Protein AF-A0A7S1X252-F1 (afdb_monomer_lite)

Organism: NCBI:txid63592

InterPro domains:
  IPR036866 Ribonuclease Z/Hydroxyacylglutathione hydrolase-like [G3DSA:3.60.15.10] (38-192)
  IPR036866 Ribonuclease Z/Hydroxyacylglutathione hydrolase-like [SSF56281] (63-186)

Foldseek 3Di:
DDDDDDDDDDDDDDDDDDDDDDDDDDPPDDDQQAECDAFDPLQQDPPDLEGFLGLRPQDPSHQHYEYQAPDCSSCPNPALPDDRHAYEFAPVRLVCCCPPRVHDNVRYDHDDAQDWDADPNKTWHWEDQQPDPRGTWIWIHRPPATAIENNHHDDDPCQAVPDPPHHCDPPDDHPYYSDDCVPVDPVDDDDD

pLDDT: mean 86.1, std 23.24, range [28.28, 98.94]

Sequence (192 aa):
GRTQPQQHPPAKQAKRETVRGGSGGGRSWGARSGPNTRPPPWKAVPGTDFIVDGFHHSGSWSKHYFLSHFHADHYTGLEPSFRAGRIFCTPETARLVALHLRVPTSVLAPLEINKTHRIDGKAVTLVEANHCPGAVLFVFQVGMCTHVHCGDMRFEPSLVTAAFPYGLAGLPRISCLFLDTTYADPAYDFPT

Secondary structure (DSSP, 8-state):
-PPPPPPPPPP-PPP-------------------TTPPPPGGGB-TTSSEEES-GGG-STT-SEEE--SS-HHHHTT--TT--SSEEEE-HHHHHHHHHHS---GGGEEE--BTSEEEETTEEEEEEE-SSSTT-EEEEEEETTEEEEE--S----THHHHSBTTTSSBTPPPEEEEE---TT-STT-----

Structure (mmCIF, N/CA/C/O backbone):
data_AF-A0A7S1X252-F1
#
_entry.id   AF-A0A7S1X252-F1
#
loop_
_atom_site.group_PDB
_atom_site.id
_atom_site.type_symbol
_atom_site.label_atom_id
_atom_site.label_alt_id
_atom_site.label_comp_id
_atom_site.label_asym_id
_atom_site.label_entity_id
_atom_site.label_seq_id
_atom_site.pdbx_PDB_ins_code
_atom_site.Cartn_x
_atom_site.Cartn_y
_atom_site.Cartn_z
_atom_site.occupancy
_atom_site.B_iso_or_equiv
_atom_site.auth_seq_id
_atom_site.auth_comp_id
_atom_site.auth_asym_id
_atom_site.auth_atom_id
_atom_site.pdbx_PDB_model_num
ATOM 1 N N . GLY A 1 1 ? 29.803 -36.161 -48.257 1.00 40.22 1 GLY A N 1
ATOM 2 C CA . GLY A 1 1 ? 30.198 -36.870 -47.022 1.00 40.22 1 GLY A CA 1
ATOM 3 C C . GLY A 1 1 ? 29.216 -36.511 -45.930 1.00 40.22 1 GLY A C 1
ATOM 4 O O . GLY A 1 1 ? 28.830 -35.357 -45.861 1.00 40.22 1 GLY A O 1
ATOM 5 N N . ARG A 1 2 ? 28.744 -37.509 -45.182 1.00 41.34 2 ARG A N 1
ATOM 6 C CA . ARG A 1 2 ? 27.605 -37.471 -44.249 1.00 41.34 2 ARG A CA 1
ATOM 7 C C . ARG A 1 2 ? 27.751 -36.427 -43.127 1.00 41.34 2 ARG A C 1
ATOM 9 O O . ARG A 1 2 ? 28.817 -36.304 -42.535 1.00 41.34 2 ARG A O 1
ATOM 16 N N . THR A 1 3 ? 26.645 -35.756 -42.817 1.00 41.28 3 THR A N 1
ATOM 17 C CA . THR A 1 3 ? 26.395 -34.942 -41.616 1.00 41.28 3 THR A CA 1
ATOM 18 C C . THR A 1 3 ? 26.480 -35.798 -40.347 1.00 41.28 3 THR A C 1
ATOM 20 O O . THR A 1 3 ? 25.842 -36.849 -40.274 1.00 41.28 3 THR A O 1
ATOM 23 N N . GLN A 1 4 ? 27.255 -35.363 -39.349 1.00 40.94 4 GLN A N 1
ATOM 24 C CA . GLN A 1 4 ? 27.281 -35.971 -38.012 1.00 40.94 4 GLN A CA 1
ATOM 25 C C . GLN A 1 4 ? 26.171 -35.374 -37.126 1.00 40.94 4 GLN A C 1
ATOM 27 O O . GLN A 1 4 ? 25.998 -34.155 -37.136 1.00 40.94 4 GLN A O 1
ATOM 32 N N . PRO A 1 5 ? 25.431 -36.184 -36.348 1.00 39.03 5 PRO A N 1
ATOM 33 C CA . PRO A 1 5 ? 24.470 -35.676 -35.373 1.00 39.03 5 PRO A CA 1
ATOM 34 C C . PRO A 1 5 ? 25.142 -35.260 -34.051 1.00 39.03 5 PRO A C 1
ATOM 36 O O . PRO A 1 5 ? 26.047 -35.935 -33.556 1.00 39.03 5 PRO A O 1
ATOM 39 N N . GLN A 1 6 ? 24.657 -34.150 -33.482 1.00 38.81 6 GLN A N 1
ATOM 40 C CA . GLN A 1 6 ? 24.979 -33.648 -32.140 1.00 38.81 6 GLN A CA 1
ATOM 41 C C . GLN A 1 6 ? 24.715 -34.713 -31.063 1.00 38.81 6 GLN A C 1
ATOM 43 O O . GLN A 1 6 ? 23.645 -35.318 -31.021 1.00 38.81 6 GLN A O 1
ATOM 48 N N . GLN A 1 7 ? 25.678 -34.907 -30.158 1.00 39.25 7 GLN A N 1
ATOM 49 C CA . GLN A 1 7 ? 25.519 -35.740 -28.965 1.00 39.25 7 GLN A CA 1
ATOM 50 C C . GLN A 1 7 ? 24.988 -34.886 -27.805 1.00 39.25 7 GLN A C 1
ATOM 52 O O . GLN A 1 7 ? 25.622 -33.909 -27.409 1.00 39.25 7 GLN A O 1
ATOM 57 N N . HIS A 1 8 ? 23.837 -35.265 -27.246 1.00 39.25 8 HIS A N 1
ATOM 58 C CA . HIS A 1 8 ? 23.346 -34.734 -25.973 1.00 39.25 8 HIS A CA 1
ATOM 59 C C . HIS A 1 8 ? 24.009 -35.466 -24.789 1.00 39.25 8 HIS A C 1
ATOM 61 O O . HIS A 1 8 ? 24.217 -36.680 -24.869 1.00 39.25 8 HIS A O 1
ATOM 67 N N . PRO A 1 9 ? 24.317 -34.774 -23.676 1.00 40.94 9 PRO A N 1
ATOM 68 C CA . PRO A 1 9 ? 24.855 -35.409 -22.477 1.00 40.94 9 PRO A CA 1
ATOM 69 C C . PRO A 1 9 ? 23.780 -36.235 -21.737 1.00 40.94 9 PRO A C 1
ATOM 71 O O . PRO A 1 9 ? 22.595 -35.899 -21.799 1.00 40.94 9 PRO A O 1
ATOM 74 N N . PRO A 1 10 ? 24.163 -37.303 -21.009 1.00 39.12 10 PRO A N 1
ATOM 75 C CA . PRO A 1 10 ? 23.213 -38.172 -20.323 1.00 39.12 10 PRO A CA 1
ATOM 76 C C . PRO A 1 10 ? 22.637 -37.523 -19.054 1.00 39.12 10 PRO A C 1
ATOM 78 O O . PRO A 1 10 ? 23.331 -36.826 -18.309 1.00 39.12 10 PRO A O 1
ATOM 81 N N . ALA A 1 11 ? 21.363 -37.812 -18.779 1.00 41.22 11 ALA A N 1
ATOM 82 C CA . ALA A 1 11 ? 20.675 -37.429 -17.550 1.00 41.22 11 ALA A CA 1
ATOM 83 C C . ALA A 1 11 ? 21.318 -38.099 -16.319 1.00 41.22 11 ALA A C 1
ATOM 85 O O . ALA A 1 11 ? 21.491 -39.319 -16.278 1.00 41.22 11 ALA A O 1
ATOM 86 N N . LYS A 1 12 ? 21.654 -37.312 -15.288 1.00 37.88 12 LYS A N 1
ATOM 87 C CA . LYS A 1 12 ? 22.168 -37.836 -14.014 1.00 37.88 12 LYS A CA 1
ATOM 88 C C . LYS A 1 12 ? 21.021 -38.440 -13.194 1.00 37.88 12 LYS A C 1
ATOM 90 O O . LYS A 1 12 ? 20.137 -37.724 -12.736 1.00 37.88 12 LYS A O 1
ATOM 95 N N . GLN A 1 13 ? 21.062 -39.756 -12.986 1.00 31.47 13 GLN A N 1
ATOM 96 C CA . GLN A 1 13 ? 20.204 -40.471 -12.035 1.00 31.47 13 GLN A CA 1
ATOM 97 C C . GLN A 1 13 ? 20.562 -40.093 -10.589 1.00 31.47 13 GLN A C 1
ATOM 99 O O . GLN A 1 13 ? 21.721 -40.179 -10.182 1.00 31.47 13 GLN A O 1
ATOM 104 N N . ALA A 1 14 ? 19.556 -39.714 -9.800 1.00 35.06 14 ALA A N 1
ATOM 105 C CA . ALA A 1 14 ? 19.693 -39.503 -8.363 1.00 35.06 14 ALA A CA 1
ATOM 106 C C . ALA A 1 14 ? 19.823 -40.854 -7.635 1.00 35.06 14 ALA A C 1
ATOM 108 O O . ALA A 1 14 ? 18.944 -41.714 -7.733 1.00 35.06 14 ALA A O 1
ATOM 109 N N . LYS A 1 15 ? 20.921 -41.045 -6.895 1.00 31.56 15 LYS A N 1
ATOM 110 C CA . LYS A 1 15 ? 21.120 -42.206 -6.018 1.00 31.56 15 LYS A CA 1
ATOM 111 C C . LYS A 1 15 ? 20.225 -42.081 -4.781 1.00 31.56 15 LYS A C 1
ATOM 113 O O . LYS A 1 15 ? 20.293 -41.090 -4.061 1.00 31.56 15 LYS A O 1
ATOM 118 N N . ARG A 1 16 ? 19.406 -43.105 -4.526 1.00 30.09 16 ARG A N 1
ATOM 119 C CA . ARG A 1 16 ? 18.724 -43.318 -3.242 1.00 30.09 16 ARG A CA 1
ATOM 120 C C . ARG A 1 16 ? 19.724 -43.904 -2.248 1.00 30.09 16 ARG A C 1
ATOM 122 O O . ARG A 1 16 ? 20.115 -45.058 -2.395 1.00 30.09 16 ARG A O 1
ATOM 129 N N . GLU A 1 17 ? 20.101 -43.136 -1.233 1.00 31.08 17 GLU A N 1
ATOM 130 C CA . GLU A 1 17 ? 20.769 -43.668 -0.043 1.00 31.08 17 GLU A CA 1
ATOM 131 C C . GLU A 1 17 ? 19.740 -43.949 1.051 1.00 31.08 17 GLU A C 1
ATOM 133 O O . GLU A 1 17 ? 18.854 -43.147 1.343 1.00 31.08 17 GLU A O 1
ATOM 138 N N . THR A 1 18 ? 19.845 -45.145 1.625 1.00 30.38 18 THR A N 1
ATOM 139 C CA . THR A 1 18 ? 18.988 -45.635 2.705 1.00 30.38 18 THR A CA 1
ATOM 140 C C . THR A 1 18 ? 19.775 -45.461 3.998 1.00 30.38 18 THR A C 1
ATOM 142 O O . THR A 1 18 ? 20.809 -46.104 4.155 1.00 30.38 18 THR A O 1
ATOM 145 N N . VAL A 1 19 ? 19.317 -44.613 4.922 1.00 34.06 19 VAL A N 1
ATOM 146 C CA . VAL A 1 19 ? 19.940 -44.466 6.249 1.00 34.06 19 VAL A CA 1
ATOM 147 C C . VAL A 1 19 ? 18.969 -44.955 7.319 1.00 34.06 19 VAL A C 1
ATOM 149 O O . VAL A 1 19 ? 17.832 -44.496 7.416 1.00 34.06 19 VAL A O 1
ATOM 152 N N . ARG A 1 20 ? 19.433 -45.938 8.098 1.00 30.17 20 ARG A N 1
ATOM 153 C CA . ARG A 1 20 ? 18.753 -46.517 9.260 1.00 30.17 20 ARG A CA 1
ATOM 154 C C . ARG A 1 20 ? 18.865 -45.590 10.478 1.00 30.17 20 ARG A C 1
ATOM 156 O O . ARG A 1 20 ? 19.938 -45.077 10.758 1.00 30.17 20 ARG A O 1
ATOM 163 N N . GLY A 1 21 ? 17.743 -45.473 11.193 1.00 30.95 21 GLY A N 1
ATOM 164 C CA . GLY A 1 21 ? 17.579 -45.265 12.640 1.00 30.95 21 GLY A CA 1
ATOM 165 C C . GLY A 1 21 ? 18.574 -44.388 13.407 1.00 30.95 21 GLY A C 1
ATOM 166 O O . GLY A 1 21 ? 19.617 -44.866 13.835 1.00 30.95 21 GLY A O 1
ATOM 167 N N . GLY A 1 22 ? 18.145 -43.166 13.731 1.00 28.28 22 GLY A N 1
ATOM 168 C CA . GLY A 1 22 ? 18.693 -42.348 14.813 1.00 28.28 22 GLY A CA 1
ATOM 169 C C . GLY A 1 22 ? 17.588 -41.478 15.413 1.00 28.28 22 GLY A C 1
ATOM 170 O O . GLY A 1 22 ? 17.017 -40.631 14.732 1.00 28.28 22 GLY A O 1
ATOM 171 N N . SER A 1 23 ? 17.239 -41.732 16.671 1.00 40.72 23 SER A N 1
ATOM 172 C CA . SER A 1 23 ? 16.293 -40.954 17.472 1.00 40.72 23 SER A CA 1
ATOM 173 C C . SER A 1 23 ? 16.879 -39.586 17.828 1.00 40.72 23 SER A C 1
ATOM 175 O O . SER A 1 23 ? 17.894 -39.525 18.518 1.00 40.72 23 SER A O 1
ATOM 177 N N . GLY A 1 24 ? 16.233 -38.495 17.411 1.00 32.78 24 GLY A N 1
ATOM 178 C CA . GLY A 1 24 ? 16.582 -37.151 17.877 1.00 32.78 24 GLY A CA 1
ATOM 179 C C . GLY A 1 24 ? 16.044 -36.025 16.996 1.00 32.78 24 GLY A C 1
ATOM 180 O O . GLY A 1 24 ? 16.389 -35.933 15.824 1.00 32.78 24 GLY A O 1
ATOM 181 N N . GLY A 1 25 ? 15.232 -35.146 17.592 1.00 31.61 25 GLY A N 1
ATOM 182 C CA . GLY A 1 25 ? 14.943 -33.804 17.075 1.00 31.61 25 GLY A CA 1
ATOM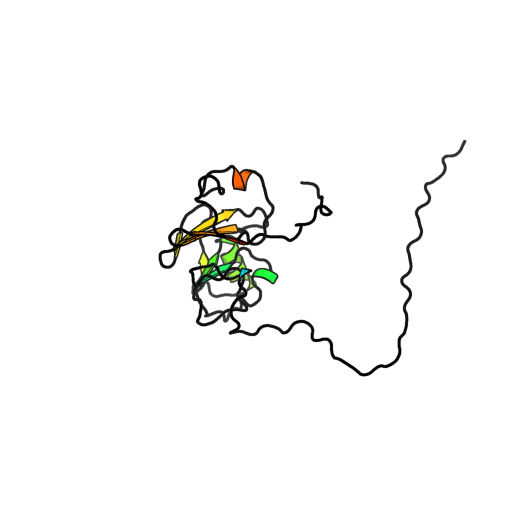 183 C C . GLY A 1 25 ? 13.903 -33.735 15.957 1.00 31.61 25 GLY A C 1
ATOM 184 O O . GLY A 1 25 ? 14.241 -33.673 14.776 1.00 31.61 25 GLY A O 1
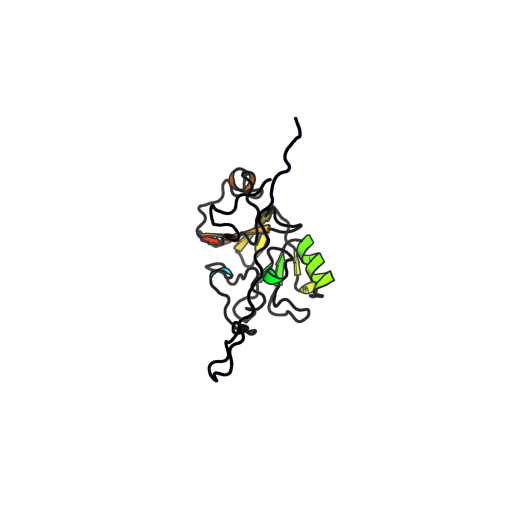ATOM 185 N N . GLY A 1 26 ? 12.623 -33.659 16.330 1.00 29.03 26 GLY A N 1
ATOM 186 C CA . GLY A 1 26 ? 11.577 -33.212 15.413 1.00 29.03 26 GLY A CA 1
ATOM 187 C C . GLY A 1 26 ? 11.922 -31.822 14.877 1.00 29.03 26 GLY A C 1
ATOM 188 O O . GLY A 1 26 ? 11.988 -30.855 15.633 1.00 29.03 26 GLY A O 1
ATOM 189 N N . ARG A 1 27 ? 12.170 -31.719 13.568 1.00 34.88 27 ARG A N 1
ATOM 190 C CA . ARG A 1 27 ? 12.315 -30.431 12.889 1.00 34.88 27 ARG A CA 1
ATOM 191 C C . ARG A 1 27 ? 10.944 -29.765 12.865 1.00 34.88 27 ARG A C 1
ATOM 193 O O . ARG A 1 27 ? 10.067 -30.156 12.099 1.00 34.88 27 ARG A O 1
ATOM 200 N N . SER A 1 28 ? 10.770 -28.789 13.750 1.00 34.28 28 SER A N 1
ATOM 201 C CA . SER A 1 28 ? 9.653 -27.850 13.753 1.00 34.28 28 SER A CA 1
ATOM 202 C C . SER A 1 28 ? 9.691 -27.043 12.453 1.00 34.28 28 SER A C 1
ATOM 204 O O . SER A 1 28 ? 10.452 -26.084 12.331 1.00 34.28 28 SER A O 1
ATOM 206 N N . TRP A 1 29 ? 8.871 -27.431 11.481 1.00 34.12 29 TRP A N 1
ATOM 207 C CA . TRP A 1 29 ? 8.476 -26.541 10.395 1.00 34.12 29 TRP A CA 1
ATOM 208 C C . TRP A 1 29 ? 7.771 -25.329 11.014 1.00 34.12 29 TRP A C 1
ATOM 210 O O . TRP A 1 29 ? 6.892 -25.519 11.851 1.00 34.12 29 TRP A O 1
ATOM 220 N N . GLY A 1 30 ? 8.233 -24.128 10.644 1.00 40.09 30 GLY A N 1
ATOM 221 C CA . GLY A 1 30 ? 7.892 -22.803 11.178 1.00 40.09 30 GLY A CA 1
ATOM 222 C C . GLY A 1 30 ? 6.665 -22.728 12.085 1.00 40.09 30 GLY A C 1
ATOM 223 O O . GLY A 1 30 ? 5.547 -23.033 11.668 1.00 40.09 30 GLY A O 1
ATOM 224 N N . ALA A 1 31 ? 6.882 -22.278 13.323 1.00 38.91 31 ALA A N 1
ATOM 225 C CA . ALA A 1 31 ? 5.813 -21.951 14.253 1.00 38.91 31 ALA A CA 1
ATOM 226 C C . ALA A 1 31 ? 4.791 -21.050 13.547 1.00 38.91 31 ALA A C 1
ATOM 228 O O . ALA A 1 31 ? 5.100 -19.917 13.178 1.00 38.91 31 ALA A O 1
ATOM 229 N N . ARG A 1 32 ? 3.580 -21.571 13.326 1.00 51.25 32 ARG A N 1
ATOM 230 C CA . ARG A 1 32 ? 2.466 -20.779 12.809 1.00 51.25 32 ARG A CA 1
ATOM 231 C C . ARG A 1 32 ? 2.178 -19.709 13.853 1.00 51.25 32 ARG A C 1
ATOM 233 O O . ARG A 1 32 ? 1.701 -20.025 14.941 1.00 51.25 32 ARG A O 1
ATOM 240 N N . SER A 1 33 ? 2.520 -18.463 13.548 1.00 53.41 33 SER A N 1
ATOM 241 C CA . SER A 1 33 ? 2.132 -17.316 14.356 1.00 53.41 33 SER A CA 1
ATOM 242 C C . SER A 1 33 ? 0.608 -17.262 14.392 1.00 53.41 33 SER A C 1
ATOM 244 O O . SER A 1 33 ? -0.036 -17.070 13.361 1.00 53.41 33 SER A O 1
ATOM 246 N N . GLY A 1 34 ? 0.035 -17.519 15.566 1.00 50.88 34 GLY A N 1
ATOM 247 C CA . GLY A 1 34 ? -1.406 -17.471 15.767 1.00 50.88 34 GLY A CA 1
ATOM 248 C C . GLY A 1 34 ? -1.953 -16.040 15.706 1.00 50.88 34 GLY A C 1
ATOM 249 O O . GLY A 1 34 ? -1.174 -15.074 15.715 1.00 50.88 34 GLY A O 1
ATOM 250 N N . PRO A 1 35 ? -3.292 -15.898 15.693 1.00 56.81 35 PRO A N 1
ATOM 251 C CA . PRO A 1 35 ? -3.931 -14.613 15.947 1.00 56.81 35 PRO A CA 1
ATOM 252 C C . PRO A 1 35 ? -3.373 -14.021 17.246 1.00 56.81 35 PRO A C 1
ATOM 254 O O . PRO A 1 35 ? -3.073 -14.757 18.189 1.00 56.81 35 PRO A O 1
ATOM 257 N N . ASN A 1 36 ? -3.233 -12.696 17.295 1.00 66.25 36 ASN A N 1
ATOM 258 C CA . ASN A 1 36 ? -2.642 -11.969 18.420 1.00 66.25 36 ASN A CA 1
ATOM 259 C C . ASN A 1 36 ? -1.096 -12.020 18.530 1.00 66.25 36 ASN A C 1
ATOM 261 O O . ASN A 1 36 ? -0.533 -11.782 19.601 1.00 66.25 36 ASN A O 1
ATOM 265 N N . THR A 1 37 ? -0.390 -12.206 17.412 1.00 83.81 37 THR A N 1
ATOM 266 C CA . THR A 1 37 ? 1.043 -11.872 17.299 1.00 83.81 37 THR A CA 1
ATOM 267 C C . THR A 1 37 ? 1.220 -10.511 16.631 1.00 83.81 37 THR A C 1
ATOM 269 O O . THR A 1 37 ? 0.604 -10.252 15.599 1.00 83.81 37 THR A O 1
ATOM 272 N N . ARG A 1 38 ? 2.054 -9.628 17.201 1.00 89.25 38 ARG A N 1
ATOM 273 C CA . ARG A 1 38 ? 2.332 -8.319 16.583 1.00 89.25 38 ARG A CA 1
ATOM 274 C C . ARG A 1 38 ? 2.891 -8.507 15.165 1.00 89.25 38 ARG A C 1
ATOM 276 O O . ARG A 1 38 ? 3.692 -9.423 14.965 1.00 89.25 38 ARG A O 1
ATOM 283 N N . PRO A 1 39 ? 2.511 -7.645 14.204 1.00 93.88 39 PRO A N 1
ATOM 284 C CA . PRO A 1 39 ? 3.040 -7.721 12.852 1.00 93.88 39 PRO A CA 1
ATOM 285 C C . PRO A 1 39 ? 4.551 -7.478 12.866 1.00 93.88 39 PRO A C 1
ATOM 287 O O . PRO A 1 39 ? 5.036 -6.656 13.654 1.00 93.88 39 PRO A O 1
ATOM 290 N N . PRO A 1 40 ? 5.309 -8.162 11.999 1.00 95.62 40 PRO A N 1
ATOM 291 C CA . PRO A 1 40 ? 6.715 -7.853 11.829 1.00 95.62 40 PRO A CA 1
ATOM 292 C C . PRO A 1 40 ? 6.895 -6.440 11.241 1.00 95.62 40 PRO A C 1
ATOM 294 O O . PRO A 1 40 ? 5.984 -5.933 10.578 1.00 95.62 40 PRO A O 1
ATOM 297 N N . PRO A 1 41 ? 8.071 -5.806 11.419 1.00 96.19 41 PRO A N 1
ATOM 298 C CA . PRO A 1 41 ? 8.300 -4.425 10.987 1.00 96.19 41 PRO A CA 1
ATOM 299 C C . PRO A 1 41 ? 8.019 -4.177 9.504 1.00 96.19 41 PRO A C 1
ATOM 301 O O . PRO A 1 41 ? 7.494 -3.129 9.1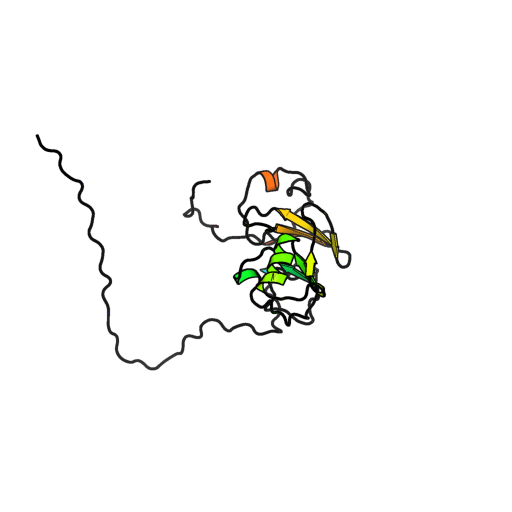56 1.00 96.19 41 PRO A O 1
ATOM 304 N N . TRP A 1 42 ? 8.303 -5.150 8.635 1.00 96.56 42 TRP A N 1
ATOM 305 C CA . TRP A 1 42 ? 8.077 -5.031 7.190 1.00 96.56 42 TRP A CA 1
ATOM 306 C C . TRP A 1 42 ? 6.601 -5.076 6.768 1.00 96.56 42 TRP A C 1
ATOM 308 O O . TRP A 1 42 ? 6.311 -4.830 5.607 1.00 96.56 42 TRP A O 1
ATOM 318 N N . LYS A 1 43 ? 5.670 -5.375 7.684 1.00 97.56 43 LYS A N 1
ATOM 319 C CA . LYS A 1 43 ? 4.218 -5.306 7.441 1.00 97.56 43 LYS A CA 1
ATOM 320 C C . LYS A 1 43 ? 3.545 -4.135 8.160 1.00 97.56 43 LYS A C 1
ATOM 322 O O . LYS A 1 43 ? 2.357 -3.911 7.955 1.00 97.56 43 LYS A O 1
A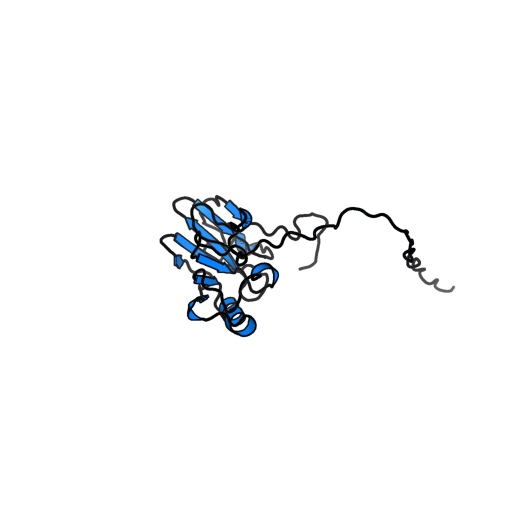TOM 327 N N . ALA A 1 44 ? 4.260 -3.408 9.020 1.00 97.94 44 ALA A N 1
ATOM 328 C CA . ALA A 1 44 ? 3.706 -2.339 9.848 1.00 97.94 44 ALA A CA 1
ATOM 329 C C . ALA A 1 44 ? 4.244 -0.973 9.403 1.00 97.94 44 ALA A C 1
ATOM 331 O O . ALA A 1 44 ? 5.451 -0.737 9.427 1.00 97.94 44 ALA A O 1
ATOM 332 N N . VAL A 1 45 ? 3.356 -0.050 9.027 1.00 98.31 45 VAL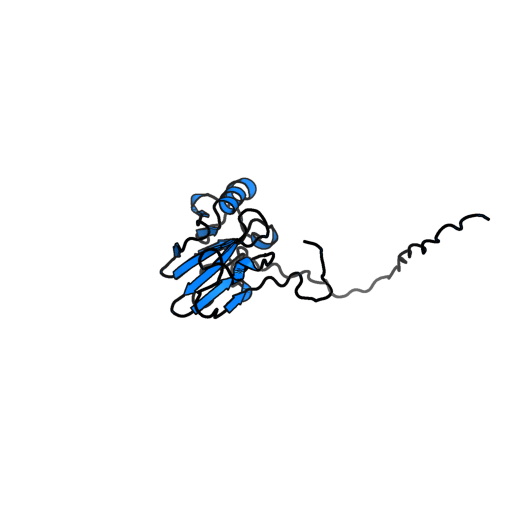 A N 1
ATOM 333 C CA . VAL A 1 45 ? 3.769 1.271 8.528 1.00 98.31 45 VAL A CA 1
ATOM 334 C C . VAL A 1 45 ? 4.169 2.181 9.707 1.00 98.31 45 VAL A C 1
ATOM 336 O O . VAL A 1 45 ? 3.342 2.418 10.597 1.00 98.31 45 VAL A O 1
ATOM 339 N N . PRO A 1 46 ? 5.402 2.729 9.741 1.00 98.00 46 PRO A N 1
ATOM 340 C CA . PRO A 1 46 ? 5.900 3.526 10.858 1.00 98.00 46 PRO A CA 1
ATOM 341 C C . PRO A 1 46 ? 5.016 4.733 11.179 1.00 98.00 46 PRO A C 1
ATOM 343 O O . PRO A 1 46 ? 4.506 5.406 10.289 1.00 98.00 46 PRO A O 1
ATOM 346 N N . GLY A 1 47 ? 4.836 5.017 12.472 1.00 96.50 47 GLY A N 1
ATOM 347 C CA . GLY A 1 47 ? 4.019 6.148 12.931 1.00 96.50 47 GLY A CA 1
ATOM 348 C C . GLY A 1 47 ? 2.508 5.962 12.740 1.00 96.50 47 GLY A C 1
ATOM 349 O O . GLY A 1 47 ? 1.751 6.926 12.867 1.00 96.50 47 GLY A O 1
ATOM 350 N N . THR A 1 48 ? 2.051 4.744 12.440 1.00 97.62 48 THR A N 1
ATOM 351 C CA . THR A 1 48 ? 0.635 4.428 12.222 1.00 97.62 48 THR A CA 1
ATOM 352 C C . THR A 1 48 ? 0.234 3.119 12.898 1.00 97.62 48 THR A C 1
ATOM 354 O O . THR A 1 48 ? 1.075 2.365 13.382 1.00 97.62 48 THR A O 1
ATOM 357 N N . ASP A 1 49 ? -1.065 2.841 12.891 1.00 97.00 49 ASP A N 1
ATOM 358 C CA . ASP A 1 49 ? -1.641 1.531 13.175 1.00 97.00 49 ASP A CA 1
ATOM 359 C C . ASP A 1 49 ? -1.953 0.752 11.880 1.00 97.00 49 ASP A C 1
ATOM 361 O O . ASP A 1 49 ? -2.798 -0.138 11.886 1.00 97.00 49 ASP A O 1
ATOM 365 N N . PHE A 1 50 ? -1.327 1.095 10.750 1.00 98.50 50 PHE A N 1
ATOM 366 C CA . PHE A 1 50 ? -1.600 0.477 9.452 1.00 98.50 50 PHE A CA 1
ATOM 367 C C . PHE A 1 50 ? -0.767 -0.790 9.264 1.00 98.50 50 PHE A C 1
ATOM 369 O O . PHE A 1 50 ? 0.449 -0.791 9.480 1.00 98.50 50 PHE A O 1
ATOM 376 N N . ILE A 1 51 ? -1.430 -1.860 8.824 1.00 98.38 51 ILE A N 1
ATOM 377 C CA . ILE A 1 51 ? -0.806 -3.150 8.517 1.00 98.38 51 ILE A CA 1
ATOM 378 C C . ILE A 1 51 ? -1.029 -3.476 7.044 1.00 98.38 51 ILE A C 1
ATOM 380 O O . ILE A 1 51 ? -2.171 -3.474 6.594 1.00 98.38 51 ILE A O 1
ATOM 384 N N . VAL A 1 52 ? 0.033 -3.806 6.312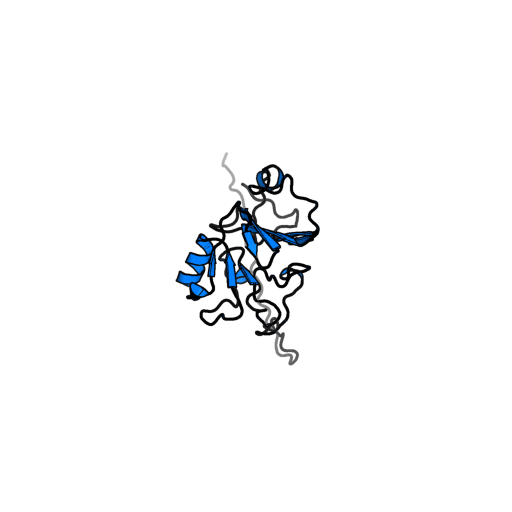 1.00 98.69 52 VAL A N 1
ATOM 385 C CA . VAL A 1 52 ? -0.026 -4.239 4.908 1.00 98.69 52 VAL A CA 1
ATOM 386 C C . VAL A 1 52 ? 0.198 -5.752 4.827 1.00 98.69 52 VAL A C 1
ATOM 388 O O . VAL A 1 52 ? 1.150 -6.278 5.406 1.00 98.69 52 VAL A O 1
ATOM 391 N N . ASP A 1 53 ? -0.702 -6.464 4.147 1.00 98.44 53 ASP A N 1
ATOM 392 C CA . ASP A 1 53 ? -0.635 -7.907 3.859 1.00 98.44 53 ASP A CA 1
ATOM 393 C C . ASP A 1 53 ? -0.408 -8.790 5.106 1.00 98.44 53 ASP A C 1
ATOM 395 O O . ASP A 1 53 ? 0.259 -9.823 5.064 1.00 98.44 53 ASP A O 1
ATOM 399 N N . GLY A 1 54 ? -0.888 -8.348 6.272 1.00 96.50 54 GLY A N 1
ATOM 400 C CA . GLY A 1 54 ? -0.561 -8.925 7.582 1.00 96.50 54 GLY A CA 1
ATOM 401 C C . GLY A 1 54 ? -1.754 -9.492 8.341 1.00 96.50 54 GLY A C 1
ATOM 402 O O . GLY A 1 54 ? -1.852 -9.288 9.549 1.00 96.50 54 GLY A O 1
ATOM 403 N N . PHE A 1 55 ? -2.668 -10.190 7.666 1.00 95.81 55 PHE A N 1
ATOM 404 C CA . PHE A 1 55 ? -3.949 -10.625 8.249 1.00 95.81 55 PHE A CA 1
ATOM 405 C C . PHE A 1 55 ? -3.809 -11.668 9.372 1.00 95.81 55 PHE A C 1
ATOM 407 O O . PHE A 1 55 ? -4.587 -11.643 10.329 1.00 95.81 55 PHE A O 1
ATOM 414 N N . HIS A 1 56 ? -2.764 -12.504 9.343 1.00 91.25 56 HIS A N 1
ATOM 415 C CA . HIS A 1 56 ? -2.395 -13.372 10.475 1.00 91.25 56 HIS A CA 1
ATOM 416 C C . HIS A 1 56 ? -2.024 -12.613 11.756 1.00 91.25 56 HIS A C 1
ATOM 418 O O . HIS A 1 56 ? -2.158 -13.150 12.853 1.00 91.25 56 HIS A O 1
ATOM 424 N N . HIS A 1 57 ? -1.594 -11.360 11.626 1.00 90.25 57 HIS A N 1
ATOM 425 C CA . HIS A 1 57 ? -1.190 -10.495 12.732 1.00 90.25 57 HIS A CA 1
ATOM 426 C C . HIS A 1 57 ? -2.308 -9.534 13.146 1.00 90.25 57 HIS A C 1
ATOM 428 O O . HIS A 1 57 ? -2.054 -8.424 13.626 1.00 90.25 57 HIS A O 1
ATOM 434 N N . SER A 1 58 ? -3.558 -9.944 12.931 1.00 88.25 58 SER A N 1
ATOM 435 C CA . SER A 1 58 ? -4.712 -9.183 13.381 1.00 88.25 58 SER A CA 1
ATOM 436 C C . SER A 1 58 ? -4.828 -9.200 14.911 1.00 88.25 58 SER A C 1
ATOM 438 O O . SER A 1 58 ? -4.555 -10.206 15.575 1.00 88.25 58 SER A O 1
ATOM 440 N N . GLY A 1 59 ? -5.180 -8.048 15.483 1.00 87.38 59 GLY A N 1
ATOM 441 C CA . GLY A 1 59 ? -5.215 -7.832 16.928 1.00 87.38 59 GLY A CA 1
ATOM 442 C C . GLY A 1 59 ? -5.592 -6.397 17.293 1.00 87.38 59 GLY A C 1
ATOM 443 O O . GLY A 1 59 ? -5.879 -5.577 16.424 1.00 87.38 59 GLY A O 1
ATOM 444 N N . SER A 1 60 ? -5.580 -6.073 18.588 1.00 90.75 60 SER A N 1
ATOM 445 C CA . SER A 1 60 ? -6.061 -4.780 19.112 1.00 90.75 60 SER A CA 1
ATOM 446 C C . SER A 1 60 ? -5.195 -3.564 18.753 1.00 90.75 60 SER A C 1
ATOM 448 O O . SER A 1 60 ? -5.604 -2.430 18.983 1.00 90.75 60 SER A O 1
ATOM 450 N N . TRP A 1 61 ? -4.004 -3.774 18.193 1.00 92.69 61 TRP A N 1
ATOM 451 C CA . TRP A 1 61 ? -3.079 -2.712 17.777 1.00 92.69 61 TRP A CA 1
ATOM 452 C C . TRP A 1 61 ? -3.414 -2.076 16.429 1.00 92.69 61 TRP A C 1
ATOM 454 O O . TRP A 1 61 ? -2.768 -1.096 16.075 1.00 92.69 61 TRP A O 1
ATOM 464 N N . SER A 1 62 ? -4.353 -2.630 15.659 1.00 96.38 62 SER A N 1
ATOM 465 C CA . SER A 1 62 ? -4.724 -2.085 14.356 1.00 96.38 62 SER A CA 1
ATOM 466 C C . SER A 1 62 ? -6.193 -2.311 14.054 1.00 96.38 62 SER A C 1
ATOM 468 O O . SER A 1 62 ? -6.719 -3.406 14.253 1.00 96.38 62 SER A O 1
ATOM 470 N N . LYS A 1 63 ? -6.817 -1.280 13.485 1.00 97.06 63 LYS A N 1
ATOM 471 C CA . LYS A 1 63 ? -8.132 -1.351 12.836 1.00 97.06 63 LYS A CA 1
ATOM 472 C C . LYS A 1 63 ? -8.060 -1.076 11.324 1.00 97.06 63 LYS A C 1
ATOM 474 O O . LYS A 1 63 ? -9.104 -1.010 10.673 1.00 97.06 63 LYS A O 1
ATOM 479 N N . HIS A 1 64 ? -6.855 -0.916 10.771 1.00 98.44 64 HIS A N 1
ATOM 480 C CA . HIS A 1 64 ? -6.611 -0.540 9.378 1.00 98.44 64 HIS A CA 1
ATOM 481 C C . HIS A 1 64 ? -5.661 -1.534 8.711 1.00 98.44 64 HIS A C 1
ATOM 483 O O . HIS A 1 64 ? -4.447 -1.512 8.928 1.00 98.44 64 HIS A O 1
ATOM 489 N N . TYR A 1 65 ? -6.231 -2.385 7.871 1.00 98.62 65 TYR A N 1
ATOM 490 C CA . TYR A 1 65 ? -5.504 -3.417 7.149 1.00 98.62 65 TYR A CA 1
ATOM 491 C C . TYR A 1 65 ? -5.527 -3.080 5.666 1.00 98.62 65 TYR A C 1
ATOM 493 O O . TYR A 1 65 ? -6.555 -2.665 5.143 1.00 98.62 65 TYR A O 1
ATOM 501 N N . PHE A 1 66 ? -4.406 -3.254 4.991 1.00 98.88 66 PHE A N 1
ATOM 502 C CA . PHE A 1 66 ? -4.239 -2.974 3.576 1.00 98.88 66 PHE A CA 1
ATOM 503 C C . PHE A 1 66 ? -3.886 -4.282 2.876 1.00 98.88 66 PHE A C 1
ATOM 505 O O . PHE A 1 66 ? -3.023 -5.012 3.361 1.00 98.88 66 PHE A O 1
ATOM 512 N N . LEU A 1 67 ? -4.571 -4.590 1.776 1.00 98.88 67 LEU A N 1
ATOM 513 C CA . LEU A 1 67 ? -4.238 -5.723 0.912 1.00 98.88 67 LEU A CA 1
ATOM 514 C C . LEU A 1 67 ? -3.721 -5.172 -0.414 1.00 98.88 67 LEU A C 1
ATOM 516 O O . LEU A 1 67 ? -4.480 -4.514 -1.130 1.00 98.88 67 LEU A O 1
ATOM 520 N N . SER A 1 68 ? -2.447 -5.416 -0.714 1.00 98.88 68 SER A N 1
ATOM 521 C CA . SER A 1 68 ? -1.794 -4.909 -1.927 1.00 98.88 68 SER A CA 1
ATOM 522 C C . SER A 1 68 ? -2.362 -5.543 -3.193 1.00 98.88 68 SER A C 1
ATOM 524 O O . SER A 1 68 ? -2.568 -4.842 -4.180 1.00 98.88 68 SER A O 1
ATOM 526 N N . HIS A 1 69 ? -2.650 -6.847 -3.155 1.00 98.81 69 HIS A N 1
ATOM 527 C CA . HIS A 1 69 ? -3.198 -7.612 -4.274 1.00 98.81 69 HIS A CA 1
ATOM 528 C C . HIS A 1 69 ? -3.760 -8.973 -3.822 1.00 98.81 69 HIS A C 1
ATOM 530 O O . HIS A 1 69 ? -3.614 -9.377 -2.670 1.00 98.81 69 HIS A O 1
ATOM 536 N N . PHE A 1 70 ? -4.414 -9.707 -4.727 1.00 98.69 70 PHE A N 1
ATOM 537 C CA . PHE A 1 70 ? -5.094 -10.972 -4.416 1.00 98.69 70 PHE A CA 1
ATOM 538 C C . PHE A 1 70 ? -4.225 -12.230 -4.648 1.00 98.69 70 PHE A C 1
ATOM 540 O O . PHE A 1 70 ? -4.628 -13.138 -5.374 1.00 98.69 70 PHE A O 1
ATOM 547 N N . HIS A 1 71 ? -3.049 -12.326 -4.018 1.00 98.50 71 HIS A N 1
ATOM 548 C CA . HIS A 1 71 ? -2.286 -13.585 -3.928 1.00 98.50 71 HIS A CA 1
ATOM 549 C C . HIS A 1 71 ? -2.323 -14.196 -2.526 1.00 98.50 71 HIS A C 1
ATOM 551 O O . HIS A 1 71 ? -2.471 -13.501 -1.519 1.00 98.50 71 HIS A O 1
ATOM 557 N N . ALA A 1 72 ? -2.235 -15.528 -2.483 1.00 97.38 72 ALA A N 1
ATOM 558 C CA . ALA A 1 72 ? -2.549 -16.317 -1.298 1.00 97.38 72 ALA A CA 1
ATOM 559 C C . ALA A 1 72 ? -1.655 -16.017 -0.106 1.00 97.38 72 ALA A C 1
ATOM 561 O O . ALA A 1 72 ? -2.164 -15.838 0.994 1.00 97.38 72 ALA A O 1
ATOM 562 N N . ASP A 1 73 ? -0.357 -15.905 -0.333 1.00 96.94 73 ASP A N 1
ATOM 563 C CA . ASP A 1 73 ? 0.647 -15.533 0.653 1.00 96.94 73 ASP A CA 1
ATOM 564 C C . ASP A 1 73 ? 0.431 -14.126 1.242 1.00 96.94 73 ASP A C 1
ATOM 566 O O . ASP A 1 73 ? 0.708 -13.926 2.428 1.00 96.94 73 ASP A O 1
ATOM 570 N N . HIS A 1 74 ? -0.180 -13.197 0.497 1.00 97.75 74 HIS A N 1
ATOM 571 C CA . HIS A 1 74 ? -0.495 -11.836 0.963 1.00 97.75 74 HIS A CA 1
ATOM 572 C C . HIS A 1 74 ? -1.822 -11.734 1.717 1.00 97.75 74 HIS A C 1
ATOM 574 O O . HIS A 1 74 ? -1.921 -10.985 2.694 1.00 97.75 74 HIS A O 1
ATOM 580 N N . TYR A 1 75 ? -2.840 -12.500 1.315 1.00 97.38 75 TYR A N 1
ATOM 581 C CA . TYR A 1 75 ? -4.108 -12.554 2.045 1.00 97.38 75 TYR A CA 1
ATOM 582 C C . TYR A 1 75 ? -4.143 -13.639 3.129 1.00 97.38 75 TYR A C 1
ATOM 584 O O . TYR A 1 75 ? -5.173 -13.788 3.788 1.00 97.38 75 TYR A O 1
ATOM 592 N N . THR A 1 76 ? -3.065 -14.405 3.348 1.00 94.94 76 THR A N 1
ATOM 593 C CA . THR A 1 76 ? -3.068 -15.492 4.341 1.00 94.94 76 THR A CA 1
ATOM 594 C C . THR A 1 76 ? -3.527 -14.989 5.717 1.00 94.94 76 THR A C 1
ATOM 596 O O . THR A 1 76 ? -3.014 -13.999 6.246 1.00 94.94 76 THR A O 1
ATOM 599 N N . GLY A 1 77 ? -4.514 -15.677 6.298 1.00 93.06 77 GLY A N 1
ATOM 600 C CA . GLY A 1 77 ? -5.162 -15.298 7.559 1.00 93.06 77 GLY A CA 1
ATOM 601 C C . GLY A 1 77 ? -6.417 -14.437 7.393 1.00 93.06 77 GLY A C 1
ATOM 602 O O . GLY A 1 77 ? -7.101 -14.166 8.379 1.00 93.06 77 GLY A O 1
ATOM 603 N N . LEU A 1 78 ? -6.750 -14.022 6.169 1.00 95.06 78 LEU A N 1
ATOM 604 C CA . LEU A 1 78 ? -8.012 -13.365 5.868 1.00 95.06 78 LEU A CA 1
ATOM 605 C C . LEU A 1 78 ? -9.125 -14.406 5.676 1.00 95.06 78 LEU A C 1
ATOM 607 O O . LEU A 1 78 ? -9.139 -15.164 4.709 1.00 95.06 78 LEU A O 1
ATOM 611 N N . GLU A 1 79 ? -10.078 -14.416 6.603 1.00 94.25 79 GLU A N 1
ATOM 612 C CA . GLU A 1 79 ? -11.179 -15.381 6.660 1.00 94.25 79 GLU A CA 1
ATOM 613 C C . GLU A 1 79 ? -12.552 -14.677 6.653 1.00 94.25 79 GLU A C 1
ATOM 615 O O . GLU A 1 79 ? -12.643 -13.503 7.027 1.00 94.25 79 GLU A O 1
ATOM 620 N N . PRO A 1 80 ? -13.663 -15.377 6.332 1.00 96.56 80 PRO A N 1
ATOM 621 C CA . PRO A 1 80 ? -15.024 -14.823 6.443 1.00 96.56 80 PRO A CA 1
ATOM 622 C C . PRO A 1 80 ? -15.352 -14.243 7.832 1.00 96.56 80 PRO A C 1
ATOM 624 O O . PRO A 1 80 ? -16.215 -13.372 7.994 1.00 96.56 80 PRO A O 1
ATOM 627 N N . SER A 1 81 ? -14.663 -14.744 8.856 1.00 94.50 81 SER A N 1
ATOM 628 C CA . SER A 1 81 ? -14.746 -14.363 10.265 1.00 94.50 81 SER A CA 1
ATOM 629 C C . SER A 1 81 ? -13.926 -13.116 10.616 1.00 94.50 81 SER A C 1
ATOM 631 O O . SER A 1 81 ? -13.966 -12.690 11.766 1.00 94.50 81 SER A O 1
ATOM 633 N N . PHE A 1 82 ? -13.207 -12.494 9.674 1.00 94.50 82 PHE A N 1
ATOM 634 C CA . PHE A 1 82 ? -12.359 -11.336 9.958 1.00 94.50 82 PHE A CA 1
ATOM 635 C C . PHE A 1 82 ? -13.168 -10.165 10.532 1.00 94.50 82 PHE A C 1
ATOM 637 O O . PHE A 1 82 ? -14.073 -9.640 9.879 1.00 94.50 82 PHE A O 1
ATOM 644 N N . ARG A 1 83 ? -12.857 -9.755 11.767 1.00 91.12 83 ARG A N 1
ATOM 645 C CA . ARG A 1 83 ? -13.518 -8.636 12.472 1.00 91.12 83 ARG A CA 1
ATOM 646 C C . ARG A 1 83 ? -12.536 -7.633 13.083 1.00 91.12 83 ARG A C 1
ATOM 648 O O . ARG A 1 83 ? -12.951 -6.773 13.850 1.00 91.12 83 ARG A O 1
ATOM 655 N N . ALA A 1 84 ? -11.248 -7.728 12.760 1.00 94.19 84 ALA A N 1
ATOM 656 C CA . ALA A 1 84 ? -10.224 -6.908 13.405 1.00 94.19 84 ALA A CA 1
ATOM 657 C C . ALA A 1 84 ? -10.200 -5.446 12.927 1.00 94.19 84 ALA A C 1
ATOM 659 O O . ALA A 1 84 ? -9.614 -4.597 13.589 1.00 94.19 84 ALA A O 1
ATOM 660 N N . GLY A 1 85 ? -10.823 -5.125 11.792 1.00 95.88 85 GLY A N 1
ATOM 661 C CA . GLY A 1 85 ? -10.830 -3.765 11.266 1.00 95.88 85 GLY A CA 1
ATOM 662 C C . GLY A 1 85 ? -11.394 -3.665 9.856 1.00 95.88 85 GLY A C 1
ATOM 663 O O . GLY A 1 85 ? -12.084 -4.571 9.386 1.00 95.88 85 GLY A O 1
ATOM 664 N N . ARG A 1 86 ? -11.083 -2.552 9.185 1.00 98.31 86 ARG A N 1
ATOM 665 C CA . ARG A 1 86 ? -11.392 -2.337 7.766 1.00 98.31 86 ARG A CA 1
ATOM 666 C C . ARG A 1 86 ? -10.233 -2.791 6.887 1.00 98.31 86 ARG A C 1
ATOM 668 O O . ARG A 1 86 ? -9.076 -2.661 7.284 1.00 98.31 86 ARG A O 1
ATOM 675 N N . ILE A 1 87 ? -10.565 -3.279 5.697 1.00 98.69 87 ILE A N 1
ATOM 676 C CA . ILE A 1 87 ? -9.608 -3.752 4.697 1.00 98.69 87 ILE A CA 1
ATOM 677 C C . ILE A 1 87 ? -9.628 -2.798 3.507 1.00 98.69 87 ILE A C 1
ATOM 679 O O . ILE A 1 87 ? -10.611 -2.735 2.771 1.00 98.69 87 ILE A O 1
ATOM 683 N N . PHE A 1 88 ? -8.541 -2.068 3.320 1.00 98.88 88 PHE A N 1
ATOM 684 C CA . PHE A 1 88 ? -8.336 -1.120 2.239 1.00 98.88 88 PHE A CA 1
ATOM 685 C C . PHE A 1 88 ? -7.573 -1.792 1.099 1.00 98.88 88 PHE A C 1
ATOM 687 O O . PHE A 1 88 ? -6.517 -2.385 1.303 1.00 98.88 88 PHE A O 1
ATOM 694 N N . CYS A 1 89 ? -8.127 -1.733 -0.103 1.00 98.94 89 CYS A N 1
ATOM 695 C CA . CYS A 1 89 ? -7.546 -2.329 -1.306 1.00 98.94 89 CYS A CA 1
ATOM 696 C C . CYS A 1 89 ? -8.214 -1.728 -2.545 1.00 98.94 89 CYS A C 1
ATOM 698 O O . CYS A 1 89 ? -9.105 -0.888 -2.424 1.00 98.94 89 CYS A O 1
ATOM 700 N N . THR A 1 90 ? -7.811 -2.151 -3.736 1.00 98.94 90 THR A N 1
ATOM 701 C CA . THR A 1 90 ? -8.471 -1.754 -4.986 1.00 98.94 90 THR A CA 1
ATOM 702 C C . THR A 1 90 ? -9.878 -2.357 -5.121 1.00 98.94 90 THR A C 1
ATOM 704 O O . THR A 1 90 ? -10.174 -3.387 -4.504 1.00 98.94 90 THR A O 1
ATOM 707 N N . PRO A 1 91 ? -10.777 -1.768 -5.937 1.00 98.81 91 PRO A N 1
ATOM 708 C CA . PRO A 1 91 ? -12.085 -2.356 -6.241 1.00 98.81 91 PRO A CA 1
ATOM 709 C C . PRO A 1 91 ? -12.007 -3.770 -6.832 1.00 98.81 91 PRO A C 1
ATOM 711 O O . PRO A 1 91 ? -12.861 -4.614 -6.556 1.00 98.81 91 PRO A O 1
ATOM 714 N N . GLU A 1 92 ? -10.998 -4.052 -7.651 1.00 98.69 92 GLU A N 1
ATOM 715 C CA . GLU A 1 92 ? -10.680 -5.368 -8.213 1.00 98.69 92 GLU A CA 1
ATOM 716 C C . GLU A 1 92 ? -10.393 -6.369 -7.091 1.00 98.69 92 GLU A C 1
ATOM 718 O O . GLU A 1 92 ? -11.088 -7.380 -6.972 1.00 98.69 92 GLU A O 1
ATOM 723 N N . THR A 1 93 ? -9.445 -6.040 -6.212 1.00 98.81 93 THR A N 1
ATOM 724 C CA . THR A 1 93 ? -9.066 -6.891 -5.079 1.00 98.81 93 THR A CA 1
ATOM 725 C C . THR A 1 93 ? -10.239 -7.105 -4.125 1.00 98.81 93 THR A C 1
ATOM 727 O O . THR A 1 93 ? -10.513 -8.238 -3.733 1.00 98.81 93 THR A O 1
ATOM 730 N N . ALA A 1 94 ? -11.007 -6.060 -3.804 1.00 98.81 94 ALA A N 1
ATOM 731 C CA . ALA A 1 94 ? -12.181 -6.169 -2.939 1.00 98.81 94 ALA A CA 1
ATOM 732 C C . ALA A 1 94 ? -13.239 -7.135 -3.502 1.00 98.81 94 ALA A C 1
ATOM 734 O O . ALA A 1 94 ? -13.811 -7.934 -2.756 1.00 98.81 94 ALA A O 1
ATOM 735 N N . ARG A 1 95 ? -13.482 -7.099 -4.820 1.00 98.75 95 ARG A N 1
ATOM 736 C CA . ARG A 1 95 ? -14.405 -8.028 -5.492 1.00 98.75 95 ARG A CA 1
ATOM 737 C C . ARG A 1 95 ? -13.924 -9.473 -5.383 1.00 98.75 95 ARG A C 1
ATOM 739 O O . ARG A 1 95 ? -14.723 -10.337 -5.027 1.00 98.75 95 ARG A O 1
ATOM 746 N N . LEU A 1 96 ? -12.638 -9.730 -5.629 1.00 98.69 96 LEU A N 1
ATOM 747 C CA . LEU A 1 96 ? -12.056 -11.072 -5.509 1.00 98.69 96 LEU A CA 1
ATOM 748 C C . LEU A 1 96 ? -12.113 -11.592 -4.068 1.00 98.69 96 LEU A C 1
ATOM 750 O O . LEU A 1 96 ? -12.518 -12.730 -3.842 1.00 98.69 96 LEU A O 1
ATOM 754 N N . VAL A 1 97 ? -11.802 -10.743 -3.087 1.00 98.56 97 VAL A N 1
ATOM 755 C CA . VAL A 1 97 ? -11.889 -11.072 -1.659 1.00 98.56 97 VAL A CA 1
ATOM 756 C C . VAL A 1 97 ? -13.321 -11.437 -1.255 1.00 98.56 97 VAL A C 1
ATOM 758 O O . VAL A 1 97 ? -13.538 -12.470 -0.619 1.00 98.56 97 VAL A O 1
ATOM 761 N N . ALA A 1 98 ? -14.315 -10.639 -1.650 1.00 98.44 98 ALA A N 1
ATOM 762 C CA . ALA A 1 98 ? -15.715 -10.931 -1.348 1.00 98.44 98 ALA A CA 1
ATOM 763 C C . ALA A 1 98 ? -16.193 -12.228 -2.024 1.00 98.44 98 ALA A C 1
ATOM 765 O O . ALA A 1 98 ? -16.874 -13.038 -1.397 1.00 98.44 98 ALA A O 1
ATOM 766 N N . LEU A 1 99 ? -15.816 -12.445 -3.287 1.00 98.25 99 LEU A N 1
ATOM 767 C CA . LEU A 1 99 ? -16.262 -13.590 -4.079 1.00 98.25 99 LEU A CA 1
ATOM 768 C C . LEU A 1 99 ? -15.617 -14.908 -3.627 1.00 98.25 99 LEU A C 1
ATOM 770 O O . LEU A 1 99 ? -16.312 -15.906 -3.435 1.00 98.25 99 LEU A O 1
ATOM 774 N N . HIS A 1 100 ? -14.295 -14.916 -3.457 1.00 98.12 100 HIS A N 1
ATOM 775 C CA . HIS A 1 100 ? -13.522 -16.139 -3.238 1.00 98.12 100 HIS A CA 1
ATOM 776 C C . HIS A 1 100 ? -13.252 -16.426 -1.762 1.00 98.12 100 HIS A C 1
ATOM 778 O O . HIS A 1 100 ? -13.316 -17.585 -1.357 1.00 98.12 100 HIS A O 1
ATOM 784 N N . LEU A 1 101 ? -13.002 -15.397 -0.946 1.00 97.88 101 LEU A N 1
ATOM 785 C CA . LEU A 1 101 ? -12.749 -15.563 0.493 1.00 97.88 101 LEU A CA 1
ATOM 786 C C . LEU A 1 101 ? -14.007 -15.368 1.340 1.00 97.88 101 LEU A C 1
ATOM 788 O O . LEU A 1 101 ? -13.972 -15.621 2.541 1.00 97.88 101 LEU A O 1
ATOM 792 N N . ARG A 1 102 ? -15.123 -14.933 0.735 1.00 98.25 102 ARG A N 1
ATOM 793 C CA . ARG A 1 102 ? -16.419 -14.705 1.404 1.00 98.25 102 ARG A CA 1
ATOM 794 C C . ARG A 1 102 ? -16.322 -13.755 2.601 1.00 98.25 102 ARG A C 1
ATOM 796 O O . ARG A 1 102 ? -17.109 -13.843 3.544 1.00 98.25 102 ARG A O 1
ATOM 803 N N . VAL A 1 103 ? -15.354 -12.842 2.566 1.00 97.88 103 VAL A N 1
ATOM 804 C CA . VAL A 1 103 ? -15.238 -11.767 3.551 1.00 97.88 103 VAL A CA 1
ATOM 805 C C . VAL A 1 103 ? -16.417 -10.807 3.356 1.00 97.88 103 VAL A C 1
ATOM 807 O O . VAL A 1 103 ? -16.696 -10.419 2.218 1.00 97.88 103 VAL A O 1
ATOM 810 N N . PRO A 1 104 ? -17.119 -10.402 4.430 1.00 97.31 104 PRO A N 1
ATOM 811 C CA . PRO A 1 104 ? -18.239 -9.476 4.319 1.00 97.31 104 PRO A CA 1
ATOM 812 C C . PRO A 1 104 ? -17.834 -8.154 3.663 1.00 97.31 104 PRO A C 1
ATOM 814 O O . PRO A 1 104 ? -16.866 -7.515 4.070 1.00 97.31 104 PRO A O 1
ATOM 817 N N . THR A 1 105 ? -18.623 -7.677 2.702 1.00 97.50 105 THR A N 1
ATOM 818 C CA . THR A 1 105 ? -18.361 -6.394 2.027 1.00 97.50 105 THR A CA 1
ATOM 819 C C . THR A 1 105 ? -18.383 -5.199 2.981 1.00 97.50 105 THR A C 1
ATOM 821 O O . THR A 1 105 ? -17.751 -4.189 2.699 1.00 97.50 105 THR A O 1
ATOM 824 N N . SER A 1 106 ? -19.038 -5.322 4.140 1.00 97.31 106 SER A N 1
ATOM 825 C CA . SER A 1 106 ? -19.084 -4.288 5.180 1.00 97.31 106 SER A CA 1
ATOM 826 C C . SER A 1 106 ? -17.728 -3.977 5.821 1.00 97.31 106 SER A C 1
ATOM 828 O O . SER A 1 106 ? -17.553 -2.874 6.340 1.00 97.31 106 SER A O 1
ATOM 830 N N . VAL A 1 107 ? -16.765 -4.908 5.791 1.00 97.44 107 VAL A N 1
ATOM 831 C CA . VAL A 1 107 ? -15.394 -4.651 6.272 1.00 97.44 107 VAL A CA 1
ATOM 832 C C . VAL A 1 107 ? -14.451 -4.211 5.152 1.00 97.44 107 VAL A C 1
ATOM 834 O O . VAL A 1 107 ? -13.368 -3.702 5.438 1.00 97.44 107 VAL A O 1
ATOM 837 N N . LEU A 1 108 ? -14.851 -4.364 3.887 1.00 98.56 108 LEU A N 1
ATOM 838 C CA . LEU A 1 108 ? -14.063 -3.942 2.733 1.00 98.56 108 LEU A CA 1
ATOM 839 C C . LEU A 1 108 ? -14.231 -2.436 2.496 1.00 98.56 108 LEU A C 1
ATOM 841 O O . LEU A 1 108 ? -15.321 -1.873 2.595 1.00 98.56 108 LEU A O 1
ATOM 845 N N . ALA A 1 109 ? -13.131 -1.770 2.176 1.00 98.62 109 ALA A N 1
ATOM 846 C CA . ALA A 1 109 ? -13.062 -0.342 1.910 1.00 98.62 109 ALA A CA 1
ATOM 847 C C . ALA A 1 109 ? -12.273 -0.105 0.611 1.00 98.62 109 ALA A C 1
ATOM 849 O O . ALA A 1 109 ? -11.089 0.228 0.674 1.00 98.62 109 ALA A O 1
ATOM 850 N N . PRO A 1 110 ? -12.898 -0.313 -0.564 1.00 98.75 110 PRO A N 1
ATOM 851 C CA . PRO A 1 110 ? -12.237 -0.103 -1.845 1.00 98.75 110 PRO A CA 1
ATOM 852 C C . PRO A 1 110 ? -11.740 1.338 -2.001 1.00 98.75 110 PRO A C 1
ATOM 854 O O . PRO A 1 110 ? -12.467 2.280 -1.681 1.00 98.75 110 PRO A O 1
ATOM 857 N N . LEU A 1 111 ? -10.526 1.501 -2.519 1.00 98.81 111 LEU A N 1
ATOM 858 C CA . LEU A 1 111 ? -9.871 2.779 -2.777 1.00 98.81 111 LEU A CA 1
ATOM 859 C C . LEU A 1 111 ? -9.501 2.883 -4.257 1.00 98.81 111 LEU A C 1
ATOM 861 O O . LEU A 1 111 ? -8.938 1.957 -4.832 1.00 98.81 111 LEU A O 1
ATOM 865 N N . GLU A 1 112 ? -9.803 4.026 -4.865 1.00 98.69 112 GLU A N 1
ATOM 866 C CA . GLU A 1 112 ? -9.431 4.318 -6.252 1.00 98.69 112 GLU A CA 1
ATOM 867 C C . GLU A 1 112 ? -7.915 4.523 -6.382 1.00 98.69 112 GLU A C 1
ATOM 869 O O . GLU A 1 112 ? -7.301 5.205 -5.553 1.00 98.69 112 GLU A O 1
ATOM 874 N N . ILE A 1 113 ? -7.336 3.955 -7.439 1.00 98.69 113 ILE A N 1
ATOM 875 C CA . ILE A 1 113 ? -5.934 4.142 -7.834 1.00 98.69 113 ILE A CA 1
ATOM 876 C C . ILE A 1 113 ? -5.744 5.576 -8.352 1.00 98.69 113 ILE A C 1
ATOM 878 O O . ILE A 1 113 ? -6.687 6.196 -8.844 1.00 98.69 113 ILE A O 1
ATOM 882 N N . ASN A 1 114 ? -4.536 6.125 -8.217 1.00 98.44 114 ASN A N 1
ATOM 883 C CA . ASN A 1 114 ? -4.171 7.486 -8.631 1.00 98.44 114 ASN A CA 1
ATOM 884 C C . ASN A 1 114 ? -4.984 8.583 -7.923 1.00 98.44 114 ASN A C 1
ATOM 886 O O . ASN A 1 114 ? -5.150 9.693 -8.431 1.00 98.44 114 ASN A O 1
ATOM 890 N N . LYS A 1 115 ? -5.492 8.287 -6.724 1.00 98.62 115 LYS A N 1
ATOM 891 C CA . LYS A 1 115 ? -6.230 9.231 -5.887 1.00 98.62 115 LYS A CA 1
ATOM 892 C C . LYS A 1 115 ? -5.751 9.156 -4.449 1.00 98.62 115 LYS A C 1
ATOM 894 O O . LYS A 1 115 ? -5.564 8.075 -3.897 1.00 98.62 115 LYS A O 1
ATOM 899 N N . THR A 1 116 ? -5.577 10.323 -3.836 1.00 98.62 116 THR A N 1
ATOM 900 C CA . THR A 1 116 ? -5.240 10.427 -2.416 1.00 98.62 116 THR A CA 1
ATOM 901 C C . THR A 1 116 ? -6.497 10.324 -1.564 1.00 98.62 116 THR A C 1
ATOM 903 O O . THR A 1 116 ? -7.418 11.135 -1.677 1.00 98.62 116 THR A O 1
ATOM 906 N N . HIS A 1 117 ? -6.501 9.353 -0.659 1.00 98.75 117 HIS A N 1
ATOM 907 C CA . HIS A 1 117 ? -7.545 9.105 0.328 1.00 98.75 117 HIS A CA 1
ATOM 908 C C . HIS A 1 117 ? -7.067 9.524 1.718 1.00 98.75 117 HIS A C 1
ATOM 910 O O . HIS A 1 117 ? -5.870 9.524 2.003 1.00 98.75 117 HIS A O 1
ATOM 916 N N . ARG A 1 118 ? -8.000 9.881 2.606 1.00 98.31 118 ARG A N 1
ATOM 917 C CA . ARG A 1 118 ? -7.698 10.190 4.011 1.00 98.31 118 ARG A CA 1
ATOM 918 C C . ARG A 1 118 ? -8.248 9.106 4.926 1.00 98.31 118 ARG A C 1
ATOM 920 O O . ARG A 1 118 ? -9.455 8.890 4.962 1.00 98.31 118 ARG A O 1
ATOM 927 N N . ILE A 1 119 ? -7.363 8.473 5.691 1.00 98.25 119 ILE A N 1
ATOM 928 C CA . ILE A 1 119 ? -7.696 7.421 6.658 1.00 98.25 119 ILE A CA 1
ATOM 929 C C . ILE A 1 119 ? -7.122 7.845 8.007 1.00 98.25 119 ILE A C 1
ATOM 931 O O . ILE A 1 119 ? -5.907 7.981 8.146 1.00 98.25 119 ILE A O 1
ATOM 935 N N . ASP A 1 120 ? -7.990 8.129 8.980 1.00 95.88 120 ASP A N 1
ATOM 936 C CA . ASP A 1 120 ? -7.608 8.610 10.316 1.00 95.88 120 ASP A CA 1
ATOM 937 C C . ASP A 1 120 ? -6.536 9.719 10.277 1.00 95.88 120 ASP A C 1
ATOM 939 O O . ASP A 1 120 ? -5.484 9.648 10.924 1.00 95.88 120 ASP A O 1
ATOM 943 N N . GLY A 1 121 ? -6.799 10.730 9.440 1.00 95.62 121 GLY A N 1
ATOM 944 C CA . GLY A 1 121 ? -5.958 11.917 9.260 1.00 95.62 121 GLY A CA 1
ATOM 945 C C . GLY A 1 121 ? -4.703 11.723 8.401 1.00 95.62 121 GLY A C 1
ATOM 946 O O . GLY A 1 121 ? -4.005 12.700 8.143 1.00 95.62 121 GLY A O 1
ATOM 947 N N . LYS A 1 122 ? -4.417 10.504 7.930 1.00 97.81 122 LYS A N 1
ATOM 948 C CA . LYS A 1 122 ? -3.219 10.165 7.146 1.00 97.81 122 LYS A CA 1
ATOM 949 C C . LYS A 1 122 ? -3.571 10.069 5.667 1.00 97.81 122 LYS A C 1
ATOM 951 O O . LYS A 1 122 ? -4.643 9.565 5.327 1.00 97.81 122 LYS A O 1
ATOM 956 N N . ALA A 1 123 ? -2.692 10.566 4.801 1.00 98.56 123 ALA A N 1
ATOM 957 C CA . ALA A 1 123 ? -2.887 10.476 3.357 1.00 98.56 123 ALA A CA 1
ATOM 958 C C . ALA A 1 123 ? -2.409 9.108 2.858 1.00 98.56 123 ALA A C 1
ATOM 960 O O . ALA A 1 123 ? -1.313 8.673 3.211 1.00 98.56 123 ALA A O 1
ATOM 961 N N . VAL A 1 124 ? -3.235 8.444 2.053 1.00 98.81 124 VAL A N 1
ATOM 962 C CA . VAL A 1 124 ? -2.924 7.158 1.424 1.00 98.81 124 VAL A CA 1
ATOM 963 C C . VAL A 1 124 ? -3.264 7.232 -0.054 1.00 98.81 124 VAL A C 1
ATOM 965 O O . VAL A 1 124 ? -4.402 7.540 -0.404 1.00 98.81 124 VAL A O 1
ATOM 968 N N . THR A 1 125 ? -2.302 6.923 -0.913 1.00 98.88 125 THR A N 1
ATOM 969 C CA . THR A 1 125 ? -2.487 6.891 -2.367 1.00 98.88 125 THR A CA 1
ATOM 970 C C . THR A 1 125 ? -2.064 5.538 -2.904 1.00 98.88 125 THR A C 1
ATOM 972 O O . THR A 1 125 ? -1.041 4.998 -2.486 1.00 98.88 125 THR A O 1
ATOM 975 N N . LEU A 1 126 ? -2.867 4.991 -3.810 1.00 98.88 126 LEU A N 1
ATOM 976 C CA . LEU A 1 126 ? -2.590 3.732 -4.492 1.00 98.88 126 LEU A CA 1
ATOM 977 C C . LEU A 1 126 ? -1.990 4.049 -5.861 1.00 98.88 126 LEU A C 1
ATOM 979 O O . LEU A 1 126 ? -2.552 4.872 -6.586 1.00 98.88 126 LEU A O 1
ATOM 983 N N . VAL A 1 127 ? -0.880 3.400 -6.197 1.00 98.75 127 VAL A N 1
ATOM 984 C CA . VAL A 1 127 ? -0.183 3.528 -7.488 1.00 98.75 127 VAL A CA 1
ATOM 985 C C . VAL A 1 127 ? -0.083 2.137 -8.110 1.00 98.75 127 VAL A C 1
ATOM 987 O O . VAL A 1 127 ? 0.140 1.172 -7.385 1.00 98.75 127 VAL A O 1
ATOM 990 N N . GLU A 1 128 ? -0.269 2.019 -9.423 1.00 98.38 128 GLU A N 1
ATOM 991 C CA . GLU A 1 128 ? -0.200 0.739 -10.147 1.00 98.38 128 GLU A CA 1
ATOM 992 C C . GLU A 1 128 ? 1.125 -0.001 -9.902 1.00 98.38 128 GLU A C 1
ATOM 994 O O . GLU A 1 128 ? 2.200 0.582 -10.046 1.00 98.38 128 GLU A O 1
ATOM 999 N N . ALA A 1 129 ? 1.048 -1.292 -9.558 1.00 98.31 129 ALA A N 1
ATOM 1000 C CA . ALA A 1 129 ? 2.226 -2.125 -9.283 1.00 98.31 129 ALA A CA 1
ATOM 1001 C C . ALA A 1 129 ? 2.736 -2.925 -10.487 1.00 98.31 129 ALA A C 1
ATOM 1003 O O . ALA A 1 129 ? 3.812 -3.521 -10.407 1.00 98.31 129 ALA A O 1
ATOM 1004 N N . ASN A 1 130 ? 1.978 -2.962 -11.591 1.00 97.94 130 ASN A N 1
ATOM 1005 C CA . ASN A 1 130 ? 2.335 -3.727 -12.790 1.00 97.94 130 ASN A CA 1
ATOM 1006 C C . ASN A 1 130 ? 2.637 -5.219 -12.488 1.00 97.94 130 ASN A C 1
ATOM 1008 O O . ASN A 1 130 ? 3.559 -5.809 -13.040 1.00 97.94 130 ASN A O 1
ATOM 1012 N N . HIS A 1 131 ? 1.878 -5.833 -11.573 1.00 98.12 131 HIS A N 1
ATOM 1013 C CA . HIS A 1 131 ? 2.057 -7.234 -11.154 1.00 98.12 131 HIS A CA 1
ATOM 1014 C C . HIS A 1 131 ? 0.909 -8.126 -11.629 1.00 98.12 131 HIS A C 1
ATOM 1016 O O . HIS A 1 131 ? 1.058 -8.941 -12.535 1.00 98.12 131 HIS A O 1
ATOM 1022 N N . CYS A 1 132 ? -0.275 -7.925 -11.054 1.00 98.50 132 CYS A N 1
ATOM 1023 C CA . CYS A 1 132 ? -1.514 -8.580 -11.454 1.00 98.50 132 CYS A CA 1
ATOM 1024 C C . CYS A 1 132 ? -2.683 -7.576 -11.395 1.00 98.50 132 CYS A C 1
ATOM 1026 O O . CYS A 1 132 ? -2.516 -6.474 -10.864 1.00 98.50 132 CYS A O 1
ATOM 1028 N N . PRO A 1 133 ? -3.868 -7.900 -11.949 1.00 98.31 133 PRO A N 1
ATOM 1029 C CA . PRO A 1 133 ? -5.002 -6.980 -11.934 1.00 98.31 133 PRO A CA 1
ATOM 1030 C C . PRO A 1 133 ? -5.363 -6.511 -10.519 1.00 98.31 133 PRO A C 1
ATOM 1032 O O . PRO A 1 133 ? -5.659 -7.321 -9.640 1.00 98.31 133 PRO A O 1
ATOM 1035 N N . GLY A 1 134 ? -5.370 -5.193 -10.313 1.00 98.25 134 GLY A N 1
ATOM 1036 C CA . GLY A 1 134 ? -5.674 -4.572 -9.024 1.00 98.25 134 GLY A CA 1
ATOM 1037 C C . GLY A 1 134 ? -4.505 -4.511 -8.039 1.00 98.25 134 GLY A C 1
ATOM 1038 O O . GLY A 1 134 ? -4.735 -4.075 -6.909 1.00 98.25 134 GLY A O 1
ATOM 1039 N N . ALA A 1 135 ? -3.300 -4.938 -8.428 1.00 98.81 135 ALA A N 1
ATOM 1040 C CA . ALA A 1 135 ? -2.108 -4.841 -7.596 1.00 98.81 135 ALA A CA 1
ATOM 1041 C C . ALA A 1 135 ? -1.581 -3.407 -7.519 1.00 98.81 135 ALA A C 1
ATOM 1043 O O . ALA A 1 135 ? -1.446 -2.725 -8.537 1.00 98.81 135 ALA A O 1
ATOM 1044 N N . VAL A 1 136 ? -1.251 -2.961 -6.308 1.00 98.88 136 VAL A N 1
ATOM 1045 C CA . VAL A 1 136 ? -0.842 -1.576 -6.054 1.00 98.88 136 VAL A CA 1
ATOM 1046 C C . VAL A 1 136 ? 0.320 -1.464 -5.080 1.00 98.88 136 VAL A C 1
ATOM 1048 O O . VAL A 1 136 ? 0.432 -2.225 -4.118 1.00 98.88 136 VAL A O 1
ATOM 1051 N N . LEU A 1 137 ? 1.114 -0.416 -5.281 1.00 98.75 137 LEU A N 1
ATOM 1052 C CA . LEU A 1 137 ? 1.913 0.182 -4.229 1.00 98.75 137 LEU A CA 1
ATOM 1053 C C . LEU A 1 137 ? 1.012 1.074 -3.371 1.00 98.75 137 LEU A C 1
ATOM 1055 O O . LEU A 1 137 ? 0.143 1.785 -3.884 1.00 98.75 137 LEU A O 1
ATOM 1059 N N . PHE A 1 138 ? 1.285 1.123 -2.072 1.00 98.94 138 PHE A N 1
ATOM 1060 C CA . PHE A 1 138 ? 0.700 2.118 -1.179 1.00 98.94 138 PHE A CA 1
ATOM 1061 C C . PHE A 1 138 ? 1.718 3.202 -0.839 1.00 98.94 138 PHE A C 1
ATOM 1063 O O . PHE A 1 138 ? 2.796 2.917 -0.316 1.00 98.94 138 PHE A O 1
ATOM 1070 N N . VAL A 1 139 ? 1.347 4.459 -1.074 1.00 98.88 139 VAL A N 1
ATOM 1071 C CA . VAL A 1 139 ? 2.086 5.642 -0.628 1.00 98.88 139 VAL A CA 1
ATOM 1072 C C . VAL A 1 139 ? 1.372 6.226 0.587 1.00 98.88 139 VAL A C 1
ATOM 1074 O O . VAL A 1 139 ? 0.263 6.746 0.475 1.00 98.88 139 VAL A O 1
ATOM 1077 N N . PHE A 1 140 ? 2.012 6.152 1.750 1.00 98.88 140 PHE A N 1
ATOM 1078 C CA . PHE A 1 140 ? 1.512 6.679 3.016 1.00 98.88 140 PHE A CA 1
ATOM 1079 C C . PHE A 1 140 ? 2.240 7.974 3.375 1.00 98.88 140 PHE A C 1
ATOM 1081 O O . PHE A 1 140 ? 3.458 7.978 3.554 1.00 98.88 140 PHE A O 1
ATOM 1088 N N . GLN A 1 141 ? 1.500 9.067 3.539 1.00 98.44 141 GLN A N 1
ATOM 1089 C CA . GLN A 1 141 ? 2.030 10.338 4.030 1.00 98.44 141 GLN A CA 1
ATOM 1090 C C . GLN A 1 141 ? 1.520 10.586 5.452 1.00 98.44 141 GLN A C 1
ATOM 1092 O O . GLN A 1 141 ? 0.319 10.770 5.686 1.00 98.44 141 GLN A O 1
ATOM 1097 N N . VAL A 1 142 ? 2.448 10.550 6.411 1.00 97.19 142 VAL A N 1
ATOM 1098 C CA . VAL A 1 142 ? 2.183 10.551 7.855 1.00 97.19 142 VAL A CA 1
ATOM 1099 C C . VAL A 1 142 ? 3.022 11.645 8.506 1.00 97.19 142 VAL A C 1
ATOM 1101 O O . VAL A 1 142 ? 4.235 11.511 8.675 1.00 97.19 142 VAL A O 1
ATOM 1104 N N . GLY A 1 143 ? 2.383 12.762 8.857 1.00 94.94 143 GLY A N 1
ATOM 1105 C CA . GLY A 1 143 ? 3.103 13.956 9.301 1.00 94.94 143 GLY A CA 1
ATOM 1106 C C . GLY A 1 143 ? 4.075 14.432 8.218 1.00 94.94 143 GLY A C 1
ATOM 1107 O O . GLY A 1 143 ? 3.661 14.723 7.100 1.00 94.94 143 GLY A O 1
ATOM 1108 N N . MET A 1 144 ? 5.368 14.484 8.543 1.00 95.69 144 MET A N 1
ATOM 1109 C CA . MET A 1 144 ? 6.437 14.844 7.597 1.00 95.69 144 MET A CA 1
ATOM 1110 C C . MET A 1 144 ? 7.074 13.632 6.897 1.00 95.69 144 MET A C 1
ATOM 1112 O O . MET A 1 144 ? 7.998 13.799 6.104 1.00 95.69 144 MET A O 1
ATOM 1116 N N . CYS A 1 145 ? 6.620 12.414 7.202 1.00 98.12 145 CYS A N 1
ATOM 1117 C CA . CYS A 1 145 ? 7.187 11.186 6.656 1.00 98.12 145 CYS A CA 1
ATOM 1118 C C . CYS A 1 145 ? 6.390 10.701 5.444 1.00 98.12 145 CYS A C 1
ATOM 1120 O O . CYS A 1 145 ? 5.161 10.774 5.419 1.00 98.12 145 CYS A O 1
ATOM 1122 N N . THR A 1 146 ? 7.104 10.163 4.457 1.00 98.56 146 THR A N 1
ATOM 1123 C CA . THR A 1 146 ? 6.518 9.451 3.312 1.00 98.56 146 THR A CA 1
ATOM 1124 C C . THR A 1 146 ? 7.015 8.011 3.329 1.00 98.56 146 THR A C 1
ATOM 1126 O O . THR A 1 146 ? 8.223 7.776 3.344 1.00 98.56 146 THR A O 1
ATOM 1129 N N . HIS A 1 147 ? 6.106 7.043 3.339 1.00 98.75 147 HIS A N 1
ATOM 1130 C CA . HIS A 1 147 ? 6.418 5.617 3.302 1.00 98.75 147 HIS A CA 1
ATOM 1131 C C . HIS A 1 147 ? 5.810 4.997 2.049 1.00 98.75 147 HIS A C 1
ATOM 1133 O O . HIS A 1 147 ? 4.648 5.254 1.748 1.00 98.75 147 HIS A O 1
ATOM 1139 N N . VAL A 1 148 ? 6.577 4.184 1.329 1.00 98.75 148 VAL A N 1
ATOM 1140 C CA . VAL A 1 148 ? 6.095 3.469 0.142 1.00 98.75 148 VAL A CA 1
ATOM 1141 C C . VAL A 1 148 ? 6.189 1.980 0.409 1.00 98.75 148 VAL A C 1
ATOM 1143 O O . VAL A 1 148 ? 7.264 1.490 0.745 1.00 98.75 148 VAL A O 1
ATOM 1146 N N . HIS A 1 149 ? 5.073 1.271 0.284 1.00 98.81 149 HIS A N 1
ATOM 1147 C CA . HIS A 1 149 ? 5.038 -0.182 0.347 1.00 98.81 149 HIS A CA 1
ATOM 1148 C C . HIS A 1 149 ? 4.709 -0.733 -1.030 1.00 98.81 149 HIS A C 1
ATOM 1150 O O . HIS A 1 149 ? 3.610 -0.496 -1.527 1.00 98.81 149 HIS A O 1
ATOM 1156 N N . CYS A 1 150 ? 5.647 -1.456 -1.639 1.00 98.38 150 CYS A N 1
ATOM 1157 C CA . CYS A 1 150 ? 5.500 -1.904 -3.018 1.00 98.38 150 CYS A CA 1
ATOM 1158 C C . CYS A 1 150 ? 4.456 -3.012 -3.192 1.00 98.38 150 CYS A C 1
ATOM 1160 O O . CYS A 1 150 ? 3.898 -3.137 -4.273 1.00 98.38 150 CYS A O 1
ATOM 1162 N N . GLY A 1 151 ? 4.193 -3.795 -2.137 1.00 98.25 151 GLY A N 1
ATOM 1163 C CA . GLY A 1 151 ? 3.545 -5.092 -2.336 1.00 98.25 151 GLY A CA 1
ATOM 1164 C C . GLY A 1 151 ? 4.478 -5.962 -3.174 1.00 98.25 151 GLY A C 1
ATOM 1165 O O . GLY A 1 151 ? 5.693 -5.836 -3.024 1.00 98.25 151 GLY A O 1
ATOM 1166 N N . ASP A 1 152 ? 3.907 -6.747 -4.076 1.00 98.62 152 ASP A N 1
ATOM 1167 C CA . ASP A 1 152 ? 4.648 -7.331 -5.193 1.00 98.62 152 ASP A CA 1
ATOM 1168 C C . ASP A 1 152 ? 4.551 -6.397 -6.396 1.00 98.62 152 ASP A C 1
ATOM 1170 O O . ASP A 1 152 ? 3.470 -5.868 -6.688 1.00 98.62 152 ASP A O 1
ATOM 1174 N N . MET A 1 153 ? 5.652 -6.203 -7.119 1.00 97.69 153 MET A N 1
ATOM 1175 C CA . MET A 1 153 ? 5.656 -5.304 -8.270 1.00 97.69 153 MET A CA 1
ATOM 1176 C C . MET A 1 153 ? 6.628 -5.726 -9.369 1.00 97.69 153 MET A C 1
ATOM 1178 O O . MET A 1 153 ? 7.708 -6.255 -9.111 1.00 97.69 153 MET A O 1
ATOM 1182 N N . ARG A 1 154 ? 6.303 -5.364 -10.613 1.00 97.81 154 ARG A N 1
ATOM 1183 C CA . ARG A 1 154 ? 7.263 -5.382 -11.723 1.00 97.81 154 ARG A CA 1
ATOM 1184 C C . ARG A 1 154 ? 7.626 -3.950 -12.080 1.00 97.81 154 ARG A C 1
ATOM 1186 O O . ARG A 1 154 ? 6.818 -3.216 -12.643 1.00 97.81 154 ARG A O 1
ATOM 1193 N N . PHE A 1 155 ? 8.850 -3.548 -11.749 1.00 96.94 155 PHE A N 1
ATOM 1194 C CA . PHE A 1 155 ? 9.310 -2.187 -12.015 1.00 96.94 155 PHE A CA 1
ATOM 1195 C C . PHE A 1 155 ? 9.210 -1.830 -13.502 1.00 96.94 155 PHE A C 1
ATOM 1197 O O . PHE A 1 155 ? 9.662 -2.576 -14.368 1.00 96.94 155 PHE A O 1
ATOM 1204 N N . GLU A 1 156 ? 8.674 -0.642 -13.769 1.00 95.88 156 GLU A N 1
ATOM 1205 C CA . GLU A 1 156 ? 8.720 0.028 -15.062 1.00 95.88 156 GLU A CA 1
ATOM 1206 C C . GLU A 1 156 ? 9.260 1.456 -14.847 1.00 95.88 156 GLU A C 1
ATOM 1208 O O . GLU A 1 156 ? 8.903 2.087 -13.846 1.00 95.88 156 GLU A O 1
ATOM 1213 N N . PRO A 1 157 ? 10.087 2.011 -15.759 1.00 97.56 157 PRO A N 1
ATOM 1214 C CA . PRO A 1 157 ? 10.632 3.366 -15.618 1.00 97.56 157 PRO A CA 1
ATOM 1215 C C . PRO A 1 157 ? 9.580 4.454 -15.360 1.00 97.56 157 PRO A C 1
ATOM 1217 O O . PRO A 1 157 ? 9.845 5.407 -14.622 1.00 97.56 157 PRO A O 1
ATOM 1220 N N . SER A 1 158 ? 8.377 4.279 -15.917 1.00 97.00 158 SER A N 1
ATOM 1221 C CA . SER A 1 158 ? 7.218 5.155 -15.725 1.00 97.00 158 SER A CA 1
ATOM 1222 C C . SER A 1 158 ? 6.912 5.415 -14.245 1.00 97.00 158 SER A C 1
ATOM 1224 O O . SER A 1 158 ? 6.566 6.542 -13.894 1.00 97.00 158 SER A O 1
ATOM 1226 N N . LEU A 1 159 ? 7.136 4.436 -13.359 1.00 97.81 159 LEU A N 1
ATOM 1227 C CA . LEU A 1 159 ? 6.876 4.551 -11.924 1.00 97.81 159 LEU A CA 1
ATOM 1228 C C . LEU A 1 159 ? 7.639 5.713 -11.281 1.00 97.81 159 LEU A C 1
ATOM 1230 O O . LEU A 1 159 ? 7.111 6.367 -10.389 1.00 97.81 159 LEU A O 1
ATOM 1234 N N . VAL A 1 160 ? 8.869 5.993 -11.714 1.00 97.44 160 VAL A N 1
ATOM 1235 C CA . VAL A 1 160 ? 9.698 7.063 -11.128 1.00 97.44 160 VAL A CA 1
ATOM 1236 C C . VAL A 1 160 ? 9.730 8.332 -11.971 1.00 97.44 160 VAL A C 1
ATOM 1238 O O . VAL A 1 160 ? 10.110 9.381 -11.457 1.00 97.44 160 VAL A O 1
ATOM 1241 N N . THR A 1 161 ? 9.322 8.267 -13.241 1.00 98.19 161 THR A N 1
ATOM 1242 C CA . THR A 1 161 ? 9.281 9.437 -14.132 1.00 98.19 161 THR A CA 1
ATOM 1243 C C . THR A 1 161 ? 7.910 10.107 -14.189 1.00 98.19 161 THR A C 1
ATOM 1245 O O . THR A 1 161 ? 7.838 11.314 -14.407 1.00 98.19 161 THR A O 1
ATOM 1248 N N . ALA A 1 162 ? 6.819 9.357 -14.014 1.00 98.31 162 ALA A N 1
ATOM 1249 C CA . ALA A 1 162 ? 5.468 9.906 -14.031 1.00 98.31 162 ALA A CA 1
ATOM 1250 C C . ALA A 1 162 ? 5.169 10.686 -12.744 1.00 98.31 162 ALA A C 1
ATOM 1252 O O . ALA A 1 162 ? 5.545 10.280 -11.640 1.00 98.31 162 ALA A O 1
ATOM 1253 N N . ALA A 1 163 ? 4.469 11.812 -12.896 1.00 98.44 163 ALA A N 1
ATOM 1254 C CA . ALA A 1 163 ? 4.075 12.663 -11.781 1.00 98.44 163 ALA A CA 1
ATOM 1255 C C . ALA A 1 163 ? 3.126 11.927 -10.826 1.00 98.44 163 ALA A C 1
ATOM 1257 O O . ALA A 1 163 ? 2.191 11.245 -11.252 1.00 98.44 163 ALA A O 1
ATOM 1258 N N . PHE A 1 164 ? 3.330 12.114 -9.526 1.00 98.38 164 PHE A N 1
ATOM 1259 C CA . PHE A 1 164 ? 2.386 11.669 -8.509 1.00 98.38 164 PHE A CA 1
ATOM 1260 C C . PHE A 1 164 ? 1.006 12.325 -8.741 1.00 98.38 164 PHE A C 1
ATOM 1262 O O . PHE A 1 164 ? 0.951 13.539 -8.957 1.00 98.38 164 PHE A O 1
ATOM 1269 N N . PRO A 1 165 ? -0.111 11.567 -8.714 1.00 98.06 165 PRO A N 1
ATOM 1270 C CA . PRO A 1 165 ? -0.257 10.208 -8.179 1.00 98.06 165 PRO A CA 1
ATOM 1271 C C . PRO A 1 165 ? -0.163 9.051 -9.193 1.00 98.06 165 PRO A C 1
ATOM 1273 O O . PRO A 1 165 ? -0.452 7.929 -8.807 1.00 98.06 165 PRO A O 1
ATOM 1276 N N . TYR A 1 166 ? 0.226 9.288 -10.451 1.00 98.00 166 TYR A N 1
ATOM 1277 C CA . TYR A 1 166 ? 0.360 8.239 -11.485 1.00 98.00 166 TYR A CA 1
ATOM 1278 C C . TYR A 1 166 ? 1.705 7.497 -11.442 1.00 98.00 166 TYR A C 1
ATOM 1280 O O . TYR A 1 166 ? 1.844 6.409 -11.989 1.00 98.00 166 TYR A O 1
ATOM 1288 N N . GLY A 1 167 ? 2.695 8.103 -10.795 1.00 98.12 167 GLY A N 1
ATOM 1289 C CA . GLY A 1 167 ? 3.973 7.510 -10.421 1.00 98.12 167 GLY A CA 1
ATOM 1290 C C . GLY A 1 167 ? 4.436 8.121 -9.101 1.00 98.12 167 GLY A C 1
ATOM 1291 O O . GLY A 1 167 ? 3.625 8.553 -8.283 1.00 98.12 167 GLY A O 1
ATOM 1292 N N . LEU A 1 168 ? 5.743 8.196 -8.889 1.00 98.44 168 LEU A N 1
ATOM 1293 C CA . LEU A 1 168 ? 6.361 8.695 -7.661 1.00 98.44 168 LEU A CA 1
ATOM 1294 C C . LEU A 1 168 ? 7.088 10.034 -7.861 1.00 98.44 168 LEU A C 1
ATOM 1296 O O . LEU A 1 168 ? 7.593 10.603 -6.890 1.00 98.44 168 LEU A O 1
ATOM 1300 N N . ALA A 1 169 ? 7.142 10.567 -9.089 1.00 98.12 169 ALA A N 1
ATOM 1301 C CA . ALA A 1 169 ? 7.832 11.826 -9.348 1.00 98.12 169 ALA A CA 1
ATOM 1302 C C . ALA A 1 169 ? 7.117 12.996 -8.654 1.00 98.12 169 ALA A C 1
ATOM 1304 O O . ALA A 1 169 ? 5.894 13.135 -8.717 1.00 98.12 169 ALA A O 1
ATOM 1305 N N . GLY A 1 170 ? 7.893 13.857 -7.994 1.00 97.31 170 GLY A N 1
ATOM 1306 C CA . GLY A 1 170 ? 7.374 15.000 -7.237 1.00 97.31 170 GLY A CA 1
ATOM 1307 C C . GLY A 1 170 ? 6.946 14.680 -5.801 1.00 97.31 170 GLY A C 1
ATOM 1308 O O . GLY A 1 170 ? 6.578 15.600 -5.070 1.00 97.31 170 GLY A O 1
ATOM 1309 N N . LEU A 1 171 ? 7.027 13.418 -5.357 1.00 97.06 171 LEU A N 1
ATOM 1310 C CA . LEU A 1 171 ? 6.863 13.099 -3.940 1.00 97.06 171 LEU A CA 1
ATOM 1311 C C . LEU A 1 171 ? 7.986 13.721 -3.091 1.00 97.06 171 LEU A C 1
ATOM 1313 O O . LEU A 1 171 ? 9.130 13.823 -3.546 1.00 97.06 171 LEU A O 1
ATOM 1317 N N . PRO A 1 172 ? 7.700 14.083 -1.824 1.00 94.88 172 PRO A N 1
ATOM 1318 C CA . PRO A 1 172 ? 8.747 14.342 -0.846 1.00 94.88 172 PRO A CA 1
ATOM 1319 C C . PRO A 1 172 ? 9.681 13.136 -0.696 1.00 94.88 172 PRO A C 1
ATOM 1321 O O . PRO A 1 172 ? 9.357 12.014 -1.088 1.00 94.88 172 PRO A O 1
ATOM 1324 N N . ARG A 1 173 ? 10.832 13.349 -0.048 1.00 96.69 173 ARG A N 1
ATOM 1325 C CA . ARG A 1 173 ? 11.784 12.272 0.247 1.00 96.69 173 ARG A CA 1
ATOM 1326 C C . ARG A 1 173 ? 11.084 11.080 0.914 1.00 96.69 173 ARG A C 1
ATOM 1328 O O . ARG A 1 173 ? 10.524 11.203 2.006 1.00 96.69 173 ARG A O 1
ATOM 1335 N N . ILE A 1 174 ? 11.214 9.909 0.293 1.00 98.19 174 ILE A N 1
ATOM 1336 C CA . ILE A 1 174 ? 10.745 8.643 0.857 1.00 98.19 174 ILE A CA 1
ATOM 1337 C C . ILE A 1 174 ? 11.582 8.332 2.102 1.00 98.19 174 ILE A C 1
ATOM 1339 O O . ILE A 1 174 ? 12.804 8.201 2.049 1.00 98.19 174 ILE A O 1
ATOM 1343 N N . SER A 1 175 ? 10.908 8.274 3.246 1.00 98.31 175 SER A N 1
ATOM 1344 C CA . SER A 1 175 ? 11.490 8.023 4.566 1.00 98.31 175 SER A CA 1
ATOM 1345 C C . SER A 1 175 ? 11.662 6.528 4.839 1.00 98.31 175 SER A C 1
ATOM 1347 O O . SER A 1 175 ? 12.607 6.138 5.516 1.00 98.31 175 SER A O 1
ATOM 1349 N N . CYS A 1 176 ? 10.762 5.690 4.315 1.00 98.25 176 CYS A N 1
ATOM 1350 C CA . CYS A 1 176 ? 10.873 4.231 4.361 1.00 98.25 176 CYS A CA 1
ATOM 1351 C C . CYS A 1 176 ? 10.313 3.624 3.071 1.00 98.25 176 CYS A C 1
ATOM 1353 O O . CYS A 1 176 ? 9.261 4.059 2.601 1.00 98.25 176 CYS A O 1
ATOM 1355 N N . LEU A 1 177 ? 11.008 2.626 2.529 1.00 98.31 177 LEU A N 1
ATOM 1356 C CA . LEU A 1 177 ? 10.596 1.856 1.362 1.00 98.31 177 LEU A CA 1
ATOM 1357 C C . LEU A 1 177 ? 10.528 0.377 1.760 1.00 98.31 177 LEU A C 1
ATOM 1359 O O . LEU A 1 177 ? 11.537 -0.187 2.180 1.00 98.31 177 LEU A O 1
ATOM 1363 N N . PHE A 1 178 ? 9.353 -0.233 1.621 1.00 98.62 178 PHE A N 1
ATOM 1364 C CA . PHE A 1 178 ? 9.167 -1.679 1.718 1.00 98.62 178 PHE A CA 1
ATOM 1365 C C . PHE A 1 178 ? 9.204 -2.233 0.302 1.00 98.62 178 PHE A C 1
ATOM 1367 O O . PHE A 1 178 ? 8.261 -2.034 -0.465 1.00 98.62 178 PHE A O 1
ATOM 1374 N N . LEU A 1 179 ? 10.334 -2.838 -0.049 1.00 98.12 179 LEU A N 1
ATOM 1375 C CA . LEU A 1 179 ? 10.654 -3.230 -1.413 1.00 98.12 179 LEU A CA 1
ATOM 1376 C C . LEU A 1 179 ? 10.381 -4.720 -1.628 1.00 98.12 179 LEU A C 1
ATOM 1378 O O . LEU A 1 179 ? 10.777 -5.539 -0.800 1.00 98.12 179 LEU A O 1
ATOM 1382 N N . ASP A 1 180 ? 9.765 -5.048 -2.761 1.00 97.62 180 ASP A N 1
ATOM 1383 C CA . ASP A 1 180 ? 9.756 -6.405 -3.303 1.00 97.62 180 ASP A CA 1
ATOM 1384 C C . ASP A 1 180 ? 11.178 -6.786 -3.733 1.00 97.62 180 ASP A C 1
ATOM 1386 O O . ASP A 1 180 ? 11.774 -6.156 -4.608 1.00 97.62 180 ASP A O 1
ATOM 1390 N N . THR A 1 181 ? 11.740 -7.803 -3.088 1.00 97.12 181 THR A N 1
ATOM 1391 C CA . THR A 1 181 ? 13.103 -8.279 -3.343 1.00 97.12 181 THR A CA 1
ATOM 1392 C C . THR A 1 181 ? 13.141 -9.663 -3.982 1.00 97.12 181 THR A C 1
ATOM 1394 O O . THR A 1 181 ? 14.197 -10.297 -3.970 1.00 97.12 181 THR A O 1
ATOM 1397 N N . THR A 1 182 ? 12.031 -10.127 -4.570 1.00 96.69 182 THR A N 1
ATOM 1398 C CA . THR A 1 182 ? 11.893 -11.472 -5.162 1.00 96.69 182 THR A CA 1
ATOM 1399 C C . THR A 1 182 ? 13.061 -11.837 -6.083 1.00 96.69 182 THR A C 1
ATOM 1401 O O . THR A 1 182 ? 13.602 -12.938 -5.985 1.00 96.69 182 THR A O 1
ATOM 1404 N N . TYR A 1 183 ? 13.504 -10.892 -6.919 1.00 96.44 183 TYR A N 1
ATOM 1405 C CA . TYR A 1 183 ? 14.617 -11.070 -7.860 1.00 96.44 183 TYR A CA 1
ATOM 1406 C C . TYR A 1 183 ? 15.779 -10.094 -7.616 1.00 96.44 183 TYR A C 1
ATOM 1408 O O . TYR A 1 183 ? 16.441 -9.666 -8.557 1.00 96.44 183 TYR A O 1
ATOM 1416 N N . ALA A 1 184 ? 16.050 -9.720 -6.361 1.00 95.56 184 ALA A N 1
ATOM 1417 C CA . ALA A 1 184 ? 17.152 -8.817 -6.003 1.00 95.56 184 ALA A CA 1
ATOM 1418 C C . ALA A 1 184 ? 18.543 -9.498 -6.049 1.00 95.56 184 ALA A C 1
ATOM 1420 O O . ALA A 1 184 ? 19.340 -9.372 -5.120 1.00 95.56 184 ALA A O 1
ATOM 1421 N N . ASP A 1 185 ? 18.825 -10.228 -7.129 1.00 97.25 185 ASP A N 1
ATOM 1422 C CA . ASP A 1 185 ? 20.099 -10.887 -7.420 1.00 97.25 185 ASP A CA 1
ATOM 1423 C C . ASP A 1 185 ? 20.378 -10.792 -8.935 1.00 97.25 185 ASP A C 1
ATOM 1425 O O . ASP A 1 185 ? 19.481 -11.075 -9.733 1.00 97.25 185 ASP A O 1
ATOM 1429 N N . PRO A 1 186 ? 21.595 -10.401 -9.362 1.00 96.06 186 PRO A N 1
ATOM 1430 C CA . PRO A 1 186 ? 21.930 -10.230 -10.777 1.00 96.06 186 PRO A CA 1
ATOM 1431 C C . PRO A 1 186 ? 21.867 -11.521 -11.609 1.00 96.06 186 PRO A C 1
ATOM 1433 O O . PRO A 1 186 ? 21.916 -11.444 -12.833 1.00 96.06 186 PRO A O 1
ATOM 1436 N N . ALA A 1 187 ? 21.779 -12.701 -10.988 1.00 97.06 187 ALA A N 1
ATOM 1437 C CA . ALA A 1 187 ? 21.570 -13.959 -11.700 1.00 97.06 187 ALA A CA 1
ATOM 1438 C C . ALA A 1 187 ? 20.176 -14.065 -12.352 1.00 97.06 187 ALA A C 1
ATOM 1440 O O . ALA A 1 187 ? 19.975 -14.919 -13.218 1.00 97.06 187 ALA A O 1
ATOM 1441 N N . TYR A 1 188 ? 19.219 -13.229 -11.942 1.00 95.69 188 TYR A N 1
ATOM 1442 C CA . TYR A 1 188 ? 17.874 -13.189 -12.507 1.00 95.69 188 TYR A CA 1
ATOM 1443 C C . TYR A 1 188 ? 17.795 -12.186 -13.667 1.00 95.69 188 TYR A C 1
ATOM 1445 O O . TYR A 1 188 ? 17.646 -10.985 -13.453 1.00 95.69 188 TYR A O 1
ATOM 1453 N N . ASP A 1 189 ? 17.859 -12.697 -14.899 1.00 95.69 189 ASP A N 1
ATOM 1454 C CA . ASP A 1 189 ? 17.708 -11.929 -16.141 1.00 95.69 189 ASP A CA 1
ATOM 1455 C C . ASP A 1 189 ? 16.675 -12.619 -17.048 1.00 95.69 189 ASP A C 1
ATOM 1457 O O . ASP A 1 189 ? 16.861 -13.762 -17.479 1.00 95.69 189 ASP A O 1
ATOM 1461 N N . PHE A 1 190 ? 15.547 -11.947 -17.282 1.00 94.62 190 PHE A N 1
ATOM 1462 C CA . PHE A 1 190 ? 14.394 -12.482 -18.005 1.00 94.62 190 PHE A CA 1
ATOM 1463 C C . PHE A 1 190 ? 13.930 -11.484 -19.077 1.00 94.62 190 PHE A C 1
ATOM 1465 O O . PHE A 1 190 ? 14.020 -10.274 -18.867 1.00 94.62 190 PHE A O 1
ATOM 1472 N N . PRO A 1 191 ? 13.387 -11.957 -20.214 1.00 94.00 191 PRO A N 1
ATOM 1473 C CA . PRO A 1 191 ? 12.847 -11.075 -21.247 1.00 94.00 191 PRO A CA 1
ATOM 1474 C C . PRO A 1 191 ? 11.645 -10.253 -20.752 1.00 94.00 191 PRO A C 1
ATOM 1476 O O . PRO A 1 191 ? 11.001 -10.583 -19.751 1.00 94.00 191 PRO A O 1
ATOM 1479 N N . THR A 1 192 ? 11.337 -9.180 -21.487 1.00 85.62 192 THR A N 1
ATOM 1480 C CA . THR A 1 192 ? 10.169 -8.316 -21.246 1.00 85.62 192 THR A CA 1
ATOM 1481 C C . THR A 1 192 ? 8.862 -9.019 -21.560 1.00 85.62 192 THR A C 1
ATOM 1483 O O . THR A 1 192 ? 8.755 -9.527 -22.700 1.00 85.62 192 THR A O 1
#

Radius of gyration: 22.42 Å; chains: 1; bounding box: 49×62×66 Å